Protein AF-A0A7S0JE53-F1 (afdb_monomer_lite)

Foldseek 3Di:
DDDDDDDDDDDPPPPPVVVVVVVVVVLVVPPDPPVPPDPPDPPDPPLPPFDKDAPPDDFADFDFPDDDWDKDKPDDPVRLVVVLSPDPLFFKKKWAWDDPDPPDTIIMIITDSGDGPHGDDDPRMGMIGGVVSVVVVPPPPPPPPPDDPDDPDDDDDDDDDDDDDDDDDDDDDDDDDDPPDDDPDDDPDPDPDDPDDDDDDDDDPDDDDDDDDDDDDDDDDDDPDDPDDDDPDDDDDDDDDDDDDDDD

Organism: NCBI:txid127549

Secondary structure (DSSP, 8-state):
------------TTSSHHHHHHHHTTGGGS---GGGTT-----PPP-----EEPPSS-SEEEE-SS--EEEEES--HHHHHHHHHH-TT--EEEEEEEESSSS-EEEEEEEE-S---EEEE-TTEEEEEEHHHHHHHHSPPP-PPPPPPPPPPPPPPPPPPPPPPPPPPPPPPPPPPPPPPPPPPPPPPPPPPPPPPPPPPPPPPPPPPPP-PPPPPPPPPPPPPPPPPPPPPPPPPPPPPPPPPPP-

Radius of gyration: 34.22 Å; chains: 1; bounding box: 106×73×84 Å

Sequence (248 aa):
GGGRKIQKCAPRALALTSFCDLWTSRAERSHMPVGRLFEPARLAPPVRDVVWTVPPGKAGVCRTSVSHGGELWGLSSAECRALCARWTECTAYEHRVIKLSRQLELLRCVLHTEIILRTNPVPDAICQVKSTAHLRLRSPLPSPPPSSPSPPSPLPLPPAPLPPPPSPPPPPPPPSPPPPSSPPPDPPPGSPNPPSPPPPPSPPPSAPSPHPESPASPSPPPPPWSPPHPPPPLSPPSPPPPSPPPPS

pLDDT: mean 76.27, std 19.52, range [27.31, 98.0]

Structure (mmCIF, N/CA/C/O backbone):
data_AF-A0A7S0JE53-F1
#
_entry.id   AF-A0A7S0JE53-F1
#
loop_
_atom_site.group_PDB
_atom_site.id
_atom_site.type_symbol
_atom_site.label_atom_id
_atom_site.label_alt_id
_atom_site.label_comp_id
_atom_site.label_asym_id
_atom_site.label_entity_id
_atom_site.label_seq_id
_atom_site.pdbx_PDB_ins_code
_atom_site.Cartn_x
_atom_site.Cartn_y
_atom_site.Cartn_z
_atom_site.occupancy
_atom_site.B_iso_or_equiv
_atom_site.auth_seq_id
_atom_site.auth_comp_id
_atom_site.auth_asym_id
_atom_site.auth_atom_id
_atom_site.pdbx_PDB_model_num
ATOM 1 N N . GLY A 1 1 ? 0.927 0.028 45.683 1.00 35.28 1 GLY A N 1
ATOM 2 C CA . GLY A 1 1 ? -0.263 0.003 44.812 1.00 35.28 1 GLY A CA 1
ATOM 3 C C . GLY A 1 1 ? -0.767 1.416 44.634 1.00 35.28 1 GLY A C 1
ATOM 4 O O . GLY A 1 1 ? -1.128 2.030 45.622 1.00 35.28 1 GLY A O 1
ATOM 5 N N . GLY A 1 2 ? -0.724 1.953 43.415 1.00 28.86 2 GLY A N 1
ATOM 6 C CA . GLY A 1 2 ? -1.159 3.319 43.110 1.00 28.86 2 GLY A CA 1
ATOM 7 C C . GLY A 1 2 ? -1.909 3.332 41.784 1.00 28.86 2 GLY A C 1
ATOM 8 O O . GLY A 1 2 ? -1.296 3.381 40.721 1.00 28.86 2 GLY A O 1
ATOM 9 N N . GLY A 1 3 ? -3.235 3.207 41.854 1.00 28.94 3 GLY A N 1
ATOM 10 C CA . GLY A 1 3 ? -4.121 3.204 40.694 1.00 28.94 3 GLY A CA 1
ATOM 11 C C . GLY A 1 3 ? -4.315 4.615 40.148 1.00 28.94 3 GLY A C 1
ATOM 12 O O . GLY A 1 3 ? -4.986 5.438 40.767 1.00 28.94 3 GLY A O 1
ATOM 13 N N . ARG A 1 4 ? -3.750 4.893 38.969 1.00 29.55 4 ARG A N 1
ATOM 14 C CA . ARG A 1 4 ? -4.059 6.103 38.199 1.00 29.55 4 ARG A CA 1
ATOM 15 C C . ARG A 1 4 ? -5.407 5.918 37.501 1.00 29.55 4 ARG A C 1
ATOM 17 O O . ARG A 1 4 ? -5.555 5.053 36.643 1.00 29.55 4 ARG A O 1
ATOM 24 N N . LYS A 1 5 ? -6.391 6.732 37.891 1.00 29.28 5 LYS A N 1
ATOM 25 C CA . LYS A 1 5 ? -7.684 6.860 37.209 1.00 29.28 5 LYS A CA 1
ATOM 26 C C . LYS A 1 5 ? -7.445 7.491 35.835 1.00 29.28 5 LYS A C 1
ATOM 28 O O . LYS A 1 5 ? -7.040 8.644 35.750 1.00 29.28 5 LYS A O 1
ATOM 33 N N . ILE A 1 6 ? -7.682 6.723 34.775 1.00 30.92 6 ILE A N 1
ATOM 34 C CA . ILE A 1 6 ? -7.669 7.218 33.397 1.00 30.92 6 ILE A CA 1
ATOM 35 C C . ILE A 1 6 ? -9.026 7.878 33.151 1.00 30.92 6 ILE A C 1
ATOM 37 O O . ILE A 1 6 ? -10.074 7.238 33.256 1.00 30.92 6 ILE A O 1
ATOM 41 N N . GLN A 1 7 ? -8.996 9.179 32.886 1.00 27.31 7 GLN A N 1
ATOM 42 C CA . GLN A 1 7 ? -10.161 9.993 32.573 1.00 27.31 7 GLN A CA 1
ATOM 43 C C . GLN A 1 7 ? -10.722 9.535 31.217 1.00 27.31 7 GLN A C 1
ATOM 45 O O . GLN A 1 7 ? -10.041 9.596 30.196 1.00 27.31 7 GLN A O 1
ATOM 50 N N . LYS A 1 8 ? -11.948 8.998 31.220 1.00 27.86 8 LYS A N 1
ATOM 51 C CA . LYS A 1 8 ? -12.685 8.605 30.012 1.00 27.86 8 LYS A CA 1
ATOM 52 C C . LYS A 1 8 ? -12.988 9.853 29.180 1.00 27.86 8 LYS A C 1
ATOM 54 O O . LYS A 1 8 ? -13.831 10.654 29.577 1.00 27.86 8 LYS A O 1
ATOM 59 N N . CYS A 1 9 ? -12.363 9.983 28.014 1.00 28.88 9 CYS A N 1
ATOM 60 C CA . CYS A 1 9 ? -12.856 10.876 26.971 1.00 28.88 9 CYS A CA 1
ATOM 61 C C . CYS A 1 9 ? -14.062 10.207 26.301 1.00 28.88 9 CYS A C 1
ATOM 63 O O . CYS A 1 9 ? -13.920 9.199 25.613 1.00 28.88 9 CYS A O 1
ATOM 65 N N . ALA A 1 10 ? -15.258 10.742 26.548 1.00 28.56 10 ALA A N 1
ATOM 66 C CA . ALA A 1 10 ? -16.448 10.408 25.775 1.00 28.56 10 ALA A CA 1
ATOM 67 C C . ALA A 1 10 ? -16.281 10.892 24.319 1.00 28.56 10 ALA A C 1
ATOM 69 O O . ALA A 1 10 ? -15.649 11.932 24.099 1.00 28.56 10 ALA A O 1
ATOM 70 N N . PRO A 1 11 ? -16.852 10.191 23.323 1.00 38.84 11 PRO A N 1
ATOM 71 C CA . PRO A 1 11 ? -16.774 10.607 21.933 1.00 38.84 11 PRO A CA 1
ATOM 72 C C . PRO A 1 11 ? -17.702 11.807 21.724 1.00 38.84 11 PRO A C 1
ATOM 74 O O . PRO A 1 11 ? -18.898 11.668 21.480 1.00 38.84 11 PRO A O 1
ATOM 77 N N . ARG A 1 12 ? -17.157 13.019 21.846 1.00 35.19 12 ARG A N 1
ATOM 78 C CA . ARG A 1 12 ? -17.802 14.222 21.315 1.00 35.19 12 ARG A CA 1
ATOM 79 C C . ARG A 1 12 ? -17.502 14.284 19.821 1.00 35.19 12 ARG A C 1
ATOM 81 O O . ARG A 1 12 ? -16.380 14.568 19.414 1.00 35.19 12 ARG A O 1
ATOM 88 N N . ALA A 1 13 ? -18.531 14.015 19.028 1.00 46.00 13 ALA A N 1
ATOM 89 C CA . ALA A 1 13 ? -18.547 13.957 17.569 1.00 46.00 13 ALA A CA 1
ATOM 90 C C . ALA A 1 13 ? -18.269 15.297 16.844 1.00 46.00 13 ALA A C 1
ATOM 92 O O . ALA A 1 13 ? -18.774 15.504 15.750 1.00 46.00 13 ALA A O 1
ATOM 93 N N . LEU A 1 14 ? -17.491 16.224 17.414 1.00 44.16 14 LEU A N 1
ATOM 94 C CA . LEU A 1 14 ? -17.267 17.556 16.824 1.00 44.16 14 LEU A CA 1
ATOM 95 C C . LEU A 1 14 ? -15.819 18.073 16.928 1.00 44.16 14 LEU A C 1
ATOM 97 O O . LEU A 1 14 ? -15.589 19.268 16.796 1.00 44.16 14 LEU A O 1
ATOM 101 N N . ALA A 1 15 ? -14.825 17.202 17.140 1.00 43.12 15 ALA A N 1
ATOM 102 C CA . ALA A 1 15 ? -13.418 17.625 17.244 1.00 43.12 15 ALA A CA 1
ATOM 103 C C . ALA A 1 15 ? -12.413 16.718 16.503 1.00 43.12 15 ALA A C 1
ATOM 105 O O . ALA A 1 15 ? -11.244 16.664 16.872 1.00 43.12 15 ALA A O 1
ATOM 106 N N . LEU A 1 16 ? -12.847 15.999 15.460 1.00 49.22 16 LEU A N 1
ATOM 107 C CA . LEU A 1 16 ? -11.951 15.214 14.588 1.00 49.22 16 LEU A CA 1
ATOM 108 C C . LEU A 1 16 ? -11.578 15.924 13.275 1.00 49.22 16 LEU A C 1
ATOM 110 O O . LEU A 1 16 ? -10.743 15.414 12.533 1.00 49.22 16 LEU A O 1
ATOM 114 N N . THR A 1 17 ? -12.118 17.114 13.005 1.00 45.38 17 THR A N 1
ATOM 115 C CA . THR A 1 17 ? -11.700 17.933 11.853 1.00 45.38 17 THR A CA 1
ATOM 116 C C . THR A 1 17 ? -10.265 18.441 12.022 1.00 45.38 17 THR A C 1
ATOM 118 O O . THR A 1 17 ? -9.447 18.280 11.125 1.00 45.38 17 THR A O 1
ATOM 121 N N . SER A 1 18 ? -9.888 18.891 13.223 1.00 45.22 18 SER A N 1
ATOM 122 C CA . SER A 1 18 ? -8.569 19.499 13.459 1.00 45.22 18 SER A CA 1
ATOM 123 C C . SER A 1 18 ? -7.380 18.522 13.367 1.00 45.22 18 SER A C 1
ATOM 125 O O . SER A 1 18 ? -6.275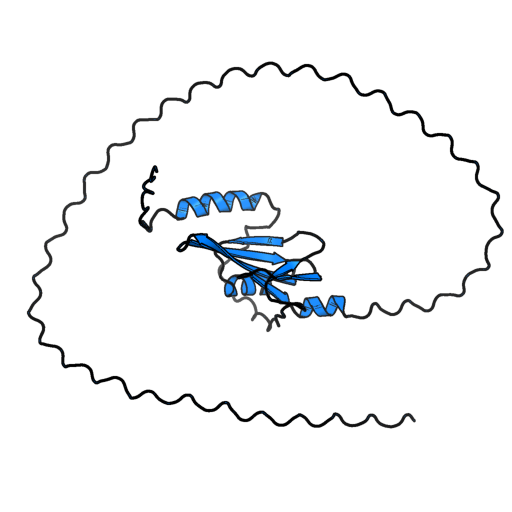 18.939 13.026 1.00 45.22 18 SER A O 1
ATOM 127 N N . PHE A 1 19 ? -7.581 17.218 13.607 1.00 43.41 19 PHE A N 1
ATOM 128 C CA . PHE A 1 19 ? -6.518 16.217 13.415 1.00 43.41 19 PHE A CA 1
ATOM 129 C C . PHE A 1 19 ? -6.387 15.769 11.949 1.00 43.41 19 PHE A C 1
ATOM 131 O O . PHE A 1 19 ? -5.312 15.333 11.543 1.00 43.41 19 PHE A O 1
ATOM 138 N N . CYS A 1 20 ? -7.448 15.918 11.145 1.00 43.12 20 CYS A N 1
ATOM 139 C CA . CYS A 1 20 ? -7.367 15.738 9.694 1.00 43.12 20 CYS A CA 1
ATOM 140 C C . CYS A 1 20 ? -6.593 16.894 9.042 1.00 43.12 20 CYS A C 1
ATOM 142 O O . CYS A 1 20 ? -5.733 16.639 8.201 1.00 43.12 20 CYS A O 1
ATOM 144 N N . ASP A 1 21 ? -6.823 18.132 9.495 1.00 38.56 21 ASP A N 1
ATOM 145 C CA . ASP A 1 21 ? -6.181 19.335 8.942 1.00 38.56 21 ASP A CA 1
ATOM 146 C C . ASP A 1 21 ? -4.669 19.409 9.216 1.00 38.56 21 ASP A C 1
ATOM 148 O O . ASP A 1 21 ? -3.910 19.914 8.393 1.00 38.56 21 ASP A O 1
ATOM 152 N N . LEU A 1 22 ? -4.190 18.868 10.343 1.00 43.56 22 LEU A N 1
ATOM 153 C CA . LEU A 1 22 ? -2.746 18.826 10.620 1.00 43.56 22 LEU A CA 1
ATOM 154 C C . LEU A 1 22 ? -2.012 17.728 9.829 1.00 43.56 22 LEU A C 1
ATOM 156 O O . LEU A 1 22 ? -0.787 17.778 9.687 1.00 43.56 22 LEU A O 1
ATOM 160 N N . TRP A 1 23 ? -2.733 16.714 9.339 1.00 45.50 23 TRP A N 1
ATOM 161 C CA . TRP A 1 23 ? -2.141 15.582 8.625 1.00 45.50 23 TRP A CA 1
ATOM 162 C C . TRP A 1 23 ? -2.014 15.854 7.120 1.00 45.50 23 TRP A C 1
ATOM 164 O O . TRP A 1 23 ? -0.993 15.505 6.519 1.00 45.50 23 TRP A O 1
ATOM 174 N N . THR A 1 24 ? -2.968 16.581 6.529 1.00 43.50 24 THR A N 1
ATOM 175 C CA . THR A 1 24 ? -2.878 17.096 5.150 1.00 43.50 24 THR A CA 1
ATOM 176 C C . THR A 1 24 ? -1.634 17.960 4.929 1.00 43.50 24 THR A C 1
ATOM 178 O O . THR A 1 24 ? -0.982 17.816 3.896 1.00 43.50 24 THR A O 1
ATOM 181 N N . SER A 1 25 ? -1.202 18.754 5.917 1.00 40.97 25 SER A N 1
ATOM 182 C CA . SER A 1 25 ? 0.002 19.597 5.794 1.00 40.97 25 SER A CA 1
ATOM 183 C C . SER A 1 25 ? 1.330 18.828 5.721 1.00 40.97 25 SER A C 1
ATOM 185 O O . SER A 1 25 ? 2.343 19.388 5.303 1.00 40.97 25 SER A O 1
ATOM 187 N N . ARG A 1 26 ? 1.382 17.542 6.109 1.00 42.56 26 ARG A N 1
ATOM 188 C CA . ARG A 1 26 ? 2.620 16.738 6.007 1.00 42.56 26 ARG A CA 1
ATOM 189 C C . ARG A 1 26 ? 2.740 15.990 4.675 1.00 42.56 26 ARG A C 1
ATOM 191 O O . ARG A 1 26 ? 3.850 15.605 4.308 1.00 42.56 26 ARG A O 1
ATOM 198 N N . ALA A 1 27 ? 1.638 15.837 3.938 1.00 42.22 27 ALA A N 1
ATOM 199 C CA . ALA A 1 27 ? 1.614 15.210 2.616 1.00 42.22 27 ALA A CA 1
ATOM 200 C C . ALA A 1 27 ? 2.196 16.103 1.499 1.00 42.22 27 ALA A C 1
ATOM 202 O O . ALA A 1 27 ? 2.548 15.588 0.443 1.00 42.22 27 ALA A O 1
ATOM 203 N N . GLU A 1 28 ? 2.375 17.410 1.728 1.00 42.28 28 GLU A N 1
ATOM 204 C CA . GLU A 1 28 ? 2.939 18.340 0.730 1.00 42.28 28 GLU A CA 1
ATOM 205 C C . GLU A 1 28 ? 4.454 18.201 0.512 1.00 42.28 28 GLU A C 1
ATOM 207 O O . GLU A 1 28 ? 4.983 18.701 -0.478 1.00 42.28 28 GLU A O 1
ATOM 212 N N . ARG A 1 29 ? 5.185 17.524 1.410 1.00 46.34 29 ARG A N 1
ATOM 213 C CA . ARG A 1 29 ? 6.655 17.422 1.304 1.00 46.34 29 ARG A CA 1
ATOM 214 C C . ARG A 1 29 ? 7.146 16.177 0.562 1.00 46.34 29 ARG A C 1
ATOM 216 O O . ARG A 1 29 ? 8.345 16.014 0.352 1.00 46.34 29 ARG A O 1
ATOM 223 N N . SER A 1 30 ? 6.231 15.313 0.140 1.00 42.47 30 SER A N 1
ATOM 224 C CA . SER A 1 30 ? 6.492 14.286 -0.864 1.00 42.47 30 SER A CA 1
ATOM 225 C C . SER A 1 30 ? 5.915 14.805 -2.174 1.00 42.47 30 SER A C 1
ATOM 227 O O . SER A 1 30 ? 4.754 15.185 -2.197 1.00 42.47 30 SER A O 1
ATOM 229 N N . HIS A 1 31 ? 6.714 14.847 -3.242 1.00 47.31 31 HIS A N 1
ATOM 230 C CA . HIS A 1 31 ? 6.340 15.258 -4.606 1.00 47.31 31 HIS A CA 1
ATOM 231 C C . HIS A 1 31 ? 5.268 14.333 -5.239 1.00 47.31 31 HIS A C 1
ATOM 233 O O . HIS A 1 31 ? 5.444 13.781 -6.320 1.00 47.31 31 HIS A O 1
ATOM 239 N N . MET A 1 32 ? 4.144 14.129 -4.563 1.00 45.28 32 MET A N 1
ATOM 240 C CA . MET A 1 32 ? 2.920 13.614 -5.148 1.00 45.28 32 MET A CA 1
ATOM 241 C C . MET A 1 32 ? 2.048 14.832 -5.466 1.00 45.28 32 MET A C 1
ATOM 243 O O . MET A 1 32 ? 1.852 15.675 -4.591 1.00 45.28 32 MET A O 1
ATOM 247 N N . PRO A 1 33 ? 1.512 14.971 -6.686 1.00 46.25 33 PRO A N 1
ATOM 248 C CA . PRO A 1 33 ? 0.561 16.028 -7.002 1.00 46.25 33 PRO A CA 1
ATOM 249 C C . PRO A 1 33 ? -0.763 15.766 -6.263 1.00 46.25 33 PRO A C 1
ATOM 251 O O . PRO A 1 33 ? -1.709 15.211 -6.818 1.00 46.25 33 PRO A O 1
ATOM 254 N N . VAL A 1 34 ? -0.842 16.173 -4.992 1.00 50.94 34 VAL A N 1
ATOM 255 C CA . VAL A 1 34 ? -2.057 16.082 -4.159 1.00 50.94 34 VAL A CA 1
ATOM 256 C C . VAL A 1 34 ? -3.194 16.941 -4.746 1.00 50.94 34 VAL A C 1
ATOM 258 O O . VAL A 1 34 ? -4.369 16.646 -4.550 1.00 50.94 34 VAL A O 1
ATOM 261 N N . GLY A 1 35 ? -2.869 17.936 -5.581 1.00 42.81 35 GLY A N 1
ATOM 262 C CA . GLY A 1 35 ? -3.825 18.863 -6.199 1.00 42.81 35 GLY A CA 1
ATOM 263 C C . GLY A 1 35 ? -4.717 18.316 -7.326 1.00 42.81 35 GLY A C 1
ATOM 264 O O . GLY A 1 35 ? -5.463 19.095 -7.911 1.00 42.81 35 GLY A O 1
ATOM 265 N N . ARG A 1 36 ? -4.672 17.017 -7.667 1.00 49.16 36 ARG A N 1
ATOM 266 C CA . ARG A 1 36 ? -5.548 16.420 -8.708 1.00 49.16 36 ARG A CA 1
ATOM 267 C C . ARG A 1 36 ? -6.414 15.242 -8.248 1.00 49.16 36 ARG A C 1
ATOM 269 O O . ARG A 1 36 ? -7.046 14.596 -9.080 1.00 49.16 36 ARG A O 1
ATOM 276 N N . LEU A 1 37 ? -6.472 14.946 -6.949 1.00 52.03 37 LEU A N 1
ATOM 277 C CA . LEU A 1 37 ? -7.146 13.736 -6.452 1.00 52.03 37 LEU A CA 1
ATOM 278 C C . LEU A 1 37 ? -8.649 13.874 -6.157 1.00 52.03 37 LEU A C 1
ATOM 280 O O . LEU A 1 37 ? -9.290 12.864 -5.883 1.00 52.03 37 LEU A O 1
ATOM 284 N N . PHE A 1 38 ? -9.234 15.067 -6.273 1.00 51.22 38 PHE A N 1
ATOM 285 C CA . PHE A 1 38 ? -10.657 15.289 -5.984 1.00 51.22 38 PHE A CA 1
ATOM 286 C C . PHE A 1 38 ? -11.376 16.104 -7.070 1.00 51.22 38 PHE A C 1
ATOM 288 O O . PHE A 1 38 ? -12.180 16.982 -6.775 1.00 51.22 38 PHE A O 1
ATOM 295 N N . GLU A 1 39 ? -11.131 15.806 -8.350 1.00 47.69 39 GLU A N 1
ATOM 296 C CA . GLU A 1 39 ? -12.124 16.167 -9.368 1.00 47.69 39 GLU A CA 1
ATOM 297 C C . GLU A 1 39 ? -13.298 15.170 -9.248 1.00 47.69 39 GLU A C 1
ATOM 299 O O . GLU A 1 39 ? -13.071 13.956 -9.348 1.00 47.69 39 GLU A O 1
ATOM 304 N N . PRO A 1 40 ? -14.536 15.623 -8.972 1.00 47.06 40 PRO A N 1
ATOM 305 C CA . PRO A 1 40 ? -15.687 14.740 -8.843 1.00 47.06 40 PRO A CA 1
ATOM 306 C C . PRO A 1 40 ? -15.940 14.038 -10.178 1.00 47.06 40 PRO A C 1
ATOM 308 O O . PRO A 1 40 ? -16.414 14.646 -11.130 1.00 47.06 40 PRO A O 1
ATOM 311 N N . ALA A 1 41 ? -15.560 12.759 -10.221 1.00 46.31 41 ALA A N 1
ATOM 312 C CA . ALA A 1 41 ? -15.975 11.704 -11.142 1.00 46.31 41 ALA A CA 1
ATOM 313 C C . ALA A 1 41 ? -16.671 12.174 -12.436 1.00 46.31 41 ALA A C 1
ATOM 315 O O . ALA A 1 41 ? -17.829 11.842 -12.691 1.00 46.31 41 ALA A O 1
ATOM 316 N N . ARG A 1 42 ? -15.949 12.878 -13.315 1.00 47.53 42 ARG A N 1
ATOM 317 C CA . ARG A 1 42 ? -16.303 12.892 -14.735 1.00 47.53 42 ARG A CA 1
ATOM 318 C C . ARG A 1 42 ? -16.085 11.480 -15.248 1.00 47.53 42 ARG A C 1
ATOM 320 O O . ARG A 1 42 ? -14.936 11.112 -15.456 1.00 47.53 42 ARG A O 1
ATOM 327 N N . LEU A 1 43 ? -17.173 10.705 -15.333 1.00 51.78 43 LEU A N 1
ATOM 328 C CA . LEU A 1 43 ? -17.331 9.417 -16.028 1.00 51.78 43 LEU A CA 1
ATOM 329 C C . LEU A 1 43 ? -15.993 8.798 -16.454 1.00 51.78 43 LEU A C 1
ATOM 331 O O . LEU A 1 43 ? -15.650 8.769 -17.636 1.00 51.78 43 LEU A O 1
ATOM 335 N N . ALA A 1 44 ? -15.202 8.359 -15.471 1.00 55.97 44 ALA A N 1
ATOM 336 C CA . ALA A 1 44 ? -13.980 7.642 -15.774 1.00 55.97 44 ALA A CA 1
ATOM 337 C C . ALA A 1 44 ? -14.403 6.381 -16.540 1.00 55.97 44 ALA A C 1
ATOM 339 O O . ALA A 1 44 ? -15.405 5.764 -16.157 1.00 55.97 44 ALA A O 1
ATOM 340 N N . PRO A 1 45 ? -13.696 6.009 -17.622 1.00 58.34 45 PRO A N 1
ATOM 341 C CA . PRO A 1 45 ? -14.013 4.795 -18.356 1.00 58.34 45 PRO A CA 1
ATOM 342 C C . PRO A 1 45 ? -14.117 3.627 -17.367 1.00 58.34 45 PRO A C 1
ATOM 344 O O . PRO A 1 45 ? -13.366 3.616 -16.382 1.00 58.34 45 PRO A O 1
ATOM 347 N N . PRO A 1 46 ? -15.044 2.675 -17.592 1.00 62.94 46 PRO A N 1
ATOM 348 C CA . PRO A 1 46 ? -15.242 1.551 -16.689 1.00 62.94 46 PRO A CA 1
ATOM 349 C C . PRO A 1 46 ? -13.880 0.932 -16.401 1.00 62.94 46 PRO A C 1
ATOM 351 O O . PRO A 1 46 ? -13.135 0.584 -17.323 1.00 62.94 46 PRO A O 1
ATOM 354 N N . VAL A 1 47 ? -13.518 0.910 -15.116 1.00 64.38 47 VAL A N 1
ATOM 355 C CA . VAL A 1 47 ? -12.260 0.338 -14.650 1.00 64.38 47 VAL A CA 1
ATOM 356 C C . VAL A 1 47 ? -12.264 -1.096 -15.155 1.00 64.38 47 VAL A C 1
ATOM 358 O O . VAL A 1 47 ? -13.060 -1.899 -14.680 1.00 64.38 47 VAL A O 1
ATOM 361 N N . ARG A 1 48 ? -11.443 -1.383 -16.175 1.00 71.00 48 ARG A N 1
ATOM 362 C CA . ARG A 1 48 ? -11.279 -2.738 -16.718 1.00 71.00 48 ARG A CA 1
ATOM 363 C C . ARG A 1 48 ? -11.113 -3.692 -15.547 1.00 71.00 48 ARG A C 1
ATOM 365 O O . ARG A 1 48 ? -10.383 -3.329 -14.627 1.00 71.00 48 ARG A O 1
ATOM 372 N N . ASP A 1 49 ? -11.748 -4.861 -15.593 1.00 84.94 49 ASP A N 1
ATOM 373 C CA . ASP A 1 49 ? -11.685 -5.853 -14.519 1.00 84.94 49 ASP A CA 1
ATOM 374 C C . ASP A 1 49 ? -10.230 -6.148 -14.146 1.00 84.94 49 ASP A C 1
ATOM 376 O O . ASP A 1 49 ? -9.507 -6.898 -14.807 1.00 84.94 49 ASP A O 1
ATOM 380 N N . VAL A 1 50 ? -9.761 -5.469 -13.099 1.00 90.56 50 VAL A N 1
ATOM 381 C CA . VAL A 1 50 ? -8.406 -5.628 -12.607 1.00 90.56 50 VAL A CA 1
ATOM 382 C C . VAL A 1 50 ? -8.411 -6.899 -11.786 1.00 90.56 50 VAL A C 1
ATOM 384 O O . VAL A 1 50 ? -8.981 -6.942 -10.697 1.00 90.56 50 VAL A O 1
ATOM 387 N N . VAL A 1 51 ? -7.759 -7.934 -12.305 1.00 94.19 51 VAL A N 1
ATOM 388 C CA . VAL A 1 51 ? -7.532 -9.154 -11.538 1.00 94.19 51 VAL A CA 1
ATOM 389 C C . VAL A 1 51 ? -6.496 -8.849 -10.458 1.00 94.19 51 VAL A C 1
ATOM 391 O O . VAL A 1 51 ? -5.407 -8.335 -10.737 1.00 94.19 51 VAL A O 1
ATOM 394 N N . TRP A 1 52 ? -6.869 -9.133 -9.214 1.00 94.19 52 TRP A N 1
ATOM 395 C CA . TRP A 1 52 ? -6.021 -8.971 -8.042 1.00 94.19 52 TRP A CA 1
ATOM 396 C C . TRP A 1 52 ? -5.600 -10.339 -7.538 1.00 94.19 52 TRP A C 1
ATOM 398 O O . TRP A 1 52 ? -6.431 -11.221 -7.326 1.00 94.19 52 TRP A O 1
ATOM 408 N N . THR A 1 53 ? -4.306 -10.504 -7.312 1.00 94.06 53 THR A N 1
ATOM 409 C CA . THR A 1 53 ? -3.732 -11.747 -6.801 1.00 94.06 53 THR A CA 1
ATOM 410 C C . THR A 1 53 ? -2.953 -11.472 -5.529 1.00 94.06 53 THR A C 1
ATOM 412 O O . THR A 1 53 ? -2.237 -10.474 -5.427 1.00 94.06 53 THR A O 1
ATOM 415 N N . VAL A 1 54 ? -3.070 -12.371 -4.555 1.00 91.94 54 VAL A N 1
ATOM 416 C CA . VAL A 1 54 ? -2.160 -12.392 -3.408 1.00 91.94 54 VAL A CA 1
ATOM 417 C C . VAL A 1 54 ? -0.842 -13.001 -3.898 1.00 91.94 54 VAL A C 1
ATOM 419 O O . VAL A 1 54 ? -0.886 -14.055 -4.540 1.00 91.94 54 VAL A O 1
ATOM 422 N N . PRO A 1 55 ? 0.320 -12.368 -3.652 1.00 87.38 55 PRO A N 1
ATOM 423 C CA . PRO A 1 55 ? 1.608 -12.971 -3.981 1.00 87.38 55 PRO A CA 1
ATOM 424 C C . PRO A 1 55 ? 1.740 -14.360 -3.349 1.00 87.38 55 PRO A C 1
ATOM 426 O O . PRO A 1 55 ? 1.117 -14.613 -2.315 1.00 87.38 55 PRO A O 1
ATOM 429 N N . PRO A 1 56 ? 2.568 -15.253 -3.916 1.00 82.94 56 PRO A N 1
ATOM 430 C CA . PRO A 1 56 ? 2.816 -16.556 -3.310 1.00 82.94 56 PRO A CA 1
ATOM 431 C C . PRO A 1 56 ? 3.254 -16.384 -1.847 1.00 82.94 56 PRO A C 1
ATOM 433 O O . PRO A 1 56 ? 4.276 -15.758 -1.566 1.00 82.94 56 PRO A O 1
ATOM 436 N N . GLY A 1 57 ? 2.449 -16.907 -0.916 1.00 80.44 57 GLY A N 1
ATOM 437 C CA . GLY A 1 57 ? 2.644 -16.722 0.520 1.00 80.44 57 GLY A CA 1
ATOM 438 C C . GLY A 1 57 ? 1.335 -16.569 1.298 1.00 80.44 57 GLY A C 1
ATOM 439 O O . GLY A 1 57 ? 0.248 -16.872 0.809 1.00 80.44 57 GLY A O 1
ATOM 440 N N . LYS A 1 58 ? 1.455 -16.116 2.550 1.00 85.75 58 LYS A N 1
ATOM 441 C CA . LYS A 1 58 ? 0.316 -15.777 3.415 1.00 85.75 58 LYS A CA 1
ATOM 442 C C . LYS A 1 58 ? -0.081 -14.311 3.222 1.00 85.75 58 LYS A C 1
ATOM 444 O O . LYS A 1 58 ? 0.733 -13.492 2.785 1.00 85.75 58 LYS A O 1
ATOM 449 N N . ALA A 1 59 ? -1.317 -13.984 3.605 1.00 89.69 59 ALA A N 1
ATOM 450 C CA . ALA A 1 59 ? -1.746 -12.600 3.777 1.00 89.69 59 ALA A CA 1
ATOM 451 C C . ALA A 1 59 ? -0.772 -11.852 4.702 1.00 89.69 59 ALA A C 1
ATOM 453 O O . ALA A 1 59 ? -0.224 -12.424 5.651 1.00 89.69 59 ALA A O 1
ATOM 454 N N . GLY A 1 60 ? -0.516 -10.589 4.385 1.00 95.44 60 GLY A N 1
ATOM 455 C CA . GLY A 1 60 ? 0.458 -9.793 5.100 1.00 95.44 60 GLY A CA 1
ATOM 456 C C . GLY A 1 60 ? 0.838 -8.534 4.344 1.00 95.44 60 GLY A C 1
ATOM 457 O O . GLY A 1 60 ? 0.030 -7.961 3.622 1.00 95.44 60 GLY A O 1
ATOM 458 N N . VAL A 1 61 ? 2.078 -8.108 4.532 1.00 95.81 61 VAL A N 1
ATOM 459 C CA . VAL A 1 61 ? 2.581 -6.802 4.098 1.00 95.81 61 VAL A CA 1
ATOM 460 C C . VAL A 1 61 ? 3.424 -6.953 2.853 1.00 95.81 61 VAL A C 1
ATOM 462 O O . VAL A 1 61 ? 4.182 -7.921 2.735 1.00 95.81 61 VAL A O 1
ATOM 465 N N . CYS A 1 62 ? 3.298 -6.011 1.930 1.00 95.31 62 CYS A N 1
ATOM 466 C CA . CYS A 1 62 ? 4.048 -6.029 0.690 1.00 95.31 62 CYS A CA 1
ATOM 467 C C . CYS A 1 62 ? 5.533 -5.762 0.977 1.00 95.31 62 CYS A C 1
ATOM 469 O O . CYS A 1 62 ? 5.897 -4.907 1.788 1.00 95.31 62 CYS A O 1
ATOM 471 N N . ARG A 1 63 ? 6.420 -6.514 0.316 1.00 94.38 63 ARG A N 1
ATOM 472 C CA . ARG A 1 63 ? 7.865 -6.266 0.343 1.00 94.38 63 ARG A CA 1
ATOM 473 C C . ARG A 1 63 ? 8.381 -5.995 -1.057 1.00 94.38 63 ARG A C 1
ATOM 475 O O . ARG A 1 63 ? 8.275 -6.837 -1.947 1.00 94.38 63 ARG A O 1
ATOM 482 N N . THR A 1 64 ? 8.981 -4.827 -1.194 1.00 92.00 64 THR A N 1
ATOM 483 C CA . THR A 1 64 ? 9.653 -4.322 -2.388 1.00 92.00 64 THR A CA 1
ATOM 484 C C . THR A 1 64 ? 11.153 -4.196 -2.108 1.00 92.00 64 THR A C 1
ATOM 486 O O . THR A 1 64 ? 11.582 -4.252 -0.950 1.00 92.00 64 THR A O 1
ATOM 489 N N . SER A 1 65 ? 11.965 -4.090 -3.159 1.00 86.38 65 SER A N 1
ATOM 490 C CA . SER A 1 65 ? 13.408 -3.834 -3.041 1.00 86.38 65 SER A CA 1
ATOM 491 C C . SER A 1 65 ? 13.709 -2.395 -2.637 1.00 86.38 65 SER A C 1
ATOM 493 O O . SER A 1 65 ? 14.693 -2.152 -1.942 1.00 86.38 65 SER A O 1
ATOM 495 N N . VAL A 1 66 ? 12.863 -1.454 -3.055 1.00 83.38 66 VAL A N 1
ATOM 496 C CA . VAL A 1 66 ? 12.977 -0.038 -2.732 1.00 83.38 66 VAL A CA 1
ATOM 497 C C . VAL A 1 66 ? 11.626 0.459 -2.199 1.00 83.38 66 VAL A C 1
ATOM 499 O O . VAL A 1 66 ? 10.580 -0.159 -2.384 1.00 83.38 66 VAL A O 1
ATOM 502 N N . SER A 1 67 ? 11.639 1.471 -1.336 1.00 66.62 67 SER A N 1
ATOM 503 C CA . SER A 1 67 ? 10.434 1.895 -0.610 1.00 66.62 67 SER A CA 1
ATOM 504 C C . SER A 1 67 ? 9.894 3.182 -1.212 1.00 66.62 67 SER A C 1
ATOM 506 O O . SER A 1 67 ? 10.056 4.250 -0.623 1.00 66.62 67 SER A O 1
ATOM 508 N N . HIS A 1 68 ? 9.233 3.084 -2.363 1.00 65.06 68 HIS A N 1
ATOM 509 C CA . HIS A 1 68 ? 8.571 4.224 -2.991 1.00 65.06 68 HIS A CA 1
ATOM 510 C C . HIS A 1 68 ? 7.089 3.916 -3.218 1.00 65.06 68 HIS A C 1
ATOM 512 O O . HIS A 1 68 ? 6.699 3.170 -4.112 1.00 65.06 68 HIS A O 1
ATOM 518 N N . GLY A 1 69 ? 6.252 4.466 -2.343 1.00 82.81 69 GLY A N 1
ATOM 519 C CA . GLY A 1 69 ? 4.809 4.299 -2.387 1.00 82.81 69 GLY A CA 1
ATOM 520 C C . GLY A 1 69 ? 4.093 5.447 -1.691 1.00 82.81 69 GLY A C 1
ATOM 521 O O . GLY A 1 69 ? 4.659 6.096 -0.811 1.00 82.81 69 GLY A O 1
ATOM 522 N N . GLY A 1 70 ? 2.857 5.712 -2.107 1.00 92.69 70 GLY A N 1
ATOM 523 C CA . GLY A 1 70 ? 1.989 6.674 -1.431 1.00 92.69 70 GLY A CA 1
ATOM 524 C C . GLY A 1 70 ? 1.354 6.035 -0.199 1.00 92.69 70 GLY A C 1
ATOM 525 O O . GLY A 1 70 ? 0.844 4.921 -0.287 1.00 92.69 70 GLY A O 1
ATOM 526 N N . GLU A 1 71 ? 1.365 6.729 0.936 1.00 95.75 71 GLU A N 1
ATOM 527 C CA . GLU A 1 71 ? 0.714 6.279 2.168 1.00 95.75 71 GLU A CA 1
ATOM 528 C C . GLU A 1 71 ? -0.497 7.161 2.485 1.00 95.75 71 GLU A C 1
ATOM 530 O O . GLU A 1 71 ? -0.402 8.386 2.524 1.00 95.75 71 GLU A O 1
ATOM 535 N N . LEU A 1 72 ? -1.641 6.522 2.715 1.00 96.19 72 LEU A N 1
ATOM 536 C CA . LEU A 1 72 ? -2.940 7.145 2.944 1.00 96.19 72 LEU A CA 1
ATOM 537 C C . LEU A 1 72 ? -3.605 6.497 4.158 1.00 96.19 72 LEU A C 1
ATOM 539 O O . LEU A 1 72 ? -3.423 5.310 4.420 1.00 96.19 72 LEU A O 1
ATOM 543 N N . TRP A 1 73 ? -4.390 7.267 4.902 1.00 96.69 73 TRP A N 1
ATOM 544 C CA . TRP A 1 73 ? -5.026 6.809 6.137 1.00 96.69 73 TRP A CA 1
ATOM 545 C C . TRP A 1 73 ? -6.534 7.013 6.076 1.00 96.69 73 TRP A C 1
ATOM 547 O O . TRP A 1 73 ? -7.024 7.865 5.339 1.00 96.69 73 TRP A O 1
ATOM 557 N N . GLY A 1 74 ? -7.267 6.200 6.834 1.00 95.56 74 GLY A N 1
ATOM 558 C CA . GLY A 1 74 ? -8.728 6.256 6.905 1.00 95.56 74 GLY A CA 1
ATOM 559 C C . GLY A 1 74 ? -9.457 5.633 5.710 1.00 95.56 74 GLY A C 1
ATOM 560 O O . GLY A 1 74 ? -10.681 5.643 5.699 1.00 95.56 74 GLY A O 1
ATOM 561 N N . LEU A 1 75 ? -8.739 5.065 4.736 1.00 96.25 75 LEU A N 1
ATOM 562 C CA . LEU A 1 75 ? -9.342 4.371 3.595 1.00 96.25 75 LEU A CA 1
ATOM 563 C C . LEU A 1 75 ? -9.631 2.911 3.928 1.00 96.25 75 LEU A C 1
ATOM 565 O O . LEU A 1 75 ? -8.745 2.192 4.396 1.00 96.25 75 LEU A O 1
ATOM 569 N N . SER A 1 76 ? -10.837 2.451 3.602 1.00 97.25 76 SER A N 1
ATOM 570 C CA . SER A 1 76 ? -11.175 1.029 3.624 1.00 97.25 76 SER A CA 1
ATOM 571 C C . SER A 1 76 ? -10.350 0.242 2.599 1.00 97.25 76 SER A C 1
ATOM 573 O O . SER A 1 76 ? -9.825 0.782 1.620 1.00 97.25 76 SER A O 1
ATOM 575 N N . SER A 1 77 ? -10.283 -1.083 2.760 1.00 96.75 77 SER A N 1
ATOM 576 C CA . SER A 1 77 ? -9.609 -1.939 1.777 1.00 96.75 77 SER A CA 1
ATOM 577 C C . SER A 1 77 ? -10.193 -1.800 0.366 1.00 96.75 77 SER A C 1
ATOM 579 O O . SER A 1 77 ? -9.447 -1.967 -0.600 1.00 96.75 77 SER A O 1
ATOM 581 N N . ALA A 1 78 ? -11.501 -1.564 0.228 1.00 96.12 78 ALA A N 1
ATOM 582 C CA . ALA A 1 78 ? -12.150 -1.435 -1.074 1.00 96.12 78 ALA A CA 1
ATOM 583 C C . ALA A 1 78 ? -11.760 -0.117 -1.760 1.00 96.12 78 ALA A C 1
ATOM 585 O O . ALA A 1 78 ? -11.438 -0.114 -2.948 1.00 96.12 78 ALA A O 1
ATOM 586 N N . GLU A 1 79 ? -11.701 0.978 -1.001 1.00 96.62 79 GLU A N 1
ATOM 587 C CA . GLU A 1 79 ? -11.256 2.284 -1.496 1.00 96.62 79 GLU A CA 1
ATOM 588 C C . GLU A 1 79 ? -9.769 2.270 -1.853 1.00 96.62 79 GLU A C 1
ATOM 590 O O . GLU A 1 79 ? -9.397 2.720 -2.935 1.00 96.62 79 GLU A O 1
ATOM 595 N N . CYS A 1 80 ? -8.926 1.671 -1.004 1.00 97.19 80 CYS A N 1
ATOM 596 C CA . CYS A 1 80 ? -7.497 1.496 -1.270 1.00 97.19 80 CYS A CA 1
ATOM 597 C C . CYS A 1 80 ? -7.259 0.714 -2.578 1.00 97.19 80 CYS A C 1
ATOM 599 O O . CYS A 1 80 ? -6.469 1.127 -3.433 1.00 97.19 80 CYS A O 1
ATOM 601 N N . ARG A 1 81 ? -8.021 -0.372 -2.790 1.00 96.56 81 ARG A N 1
ATOM 602 C CA . ARG A 1 81 ? -8.016 -1.143 -4.042 1.00 96.56 81 ARG A CA 1
ATOM 603 C C . ARG A 1 81 ? -8.447 -0.296 -5.235 1.00 96.56 81 ARG A C 1
ATOM 605 O O . ARG A 1 81 ? -7.774 -0.321 -6.262 1.00 96.56 81 ARG A O 1
ATOM 612 N N . ALA A 1 82 ? -9.563 0.425 -5.128 1.00 94.94 82 ALA A N 1
ATOM 613 C CA . ALA A 1 82 ? -10.099 1.240 -6.218 1.00 94.94 82 ALA A CA 1
ATOM 614 C C . ALA A 1 82 ? -9.135 2.367 -6.621 1.00 94.94 82 ALA A C 1
ATOM 616 O O . ALA A 1 82 ? -8.960 2.646 -7.809 1.00 94.94 82 ALA A O 1
ATOM 617 N N . LEU A 1 83 ? -8.465 2.968 -5.637 1.00 95.38 83 LEU A N 1
ATOM 618 C CA . LEU A 1 83 ? -7.450 3.991 -5.848 1.00 95.38 83 LEU A CA 1
ATOM 619 C C . LEU A 1 83 ? -6.247 3.427 -6.619 1.00 95.38 83 LEU A C 1
ATOM 621 O O . LEU A 1 83 ? -5.855 3.987 -7.643 1.00 95.38 83 LEU A O 1
ATOM 625 N N . CYS A 1 84 ? -5.724 2.272 -6.196 1.00 95.81 84 CYS A N 1
ATOM 626 C CA . CYS A 1 84 ? -4.654 1.584 -6.922 1.00 95.81 84 CYS A CA 1
ATOM 627 C C . CYS A 1 84 ? -5.101 1.125 -8.321 1.00 95.81 84 CYS A C 1
ATOM 629 O O . CYS A 1 84 ? -4.337 1.200 -9.278 1.00 95.81 84 CYS A O 1
ATOM 631 N N . ALA A 1 85 ? -6.352 0.682 -8.483 1.00 94.69 85 ALA A N 1
ATOM 632 C CA . ALA A 1 85 ? -6.885 0.277 -9.785 1.00 94.69 85 ALA A CA 1
ATOM 633 C C . ALA A 1 85 ? -6.856 1.432 -10.799 1.00 94.69 85 ALA A C 1
ATOM 635 O O . ALA A 1 85 ? -6.522 1.212 -11.967 1.00 94.69 85 ALA A O 1
ATOM 636 N N . ARG A 1 86 ? -7.185 2.646 -10.333 1.00 93.12 86 ARG A N 1
ATOM 637 C CA . ARG A 1 86 ? -7.234 3.876 -11.133 1.00 93.12 86 ARG A CA 1
ATOM 638 C C . ARG A 1 86 ? -5.846 4.422 -11.466 1.00 93.12 86 ARG A C 1
ATOM 640 O O . ARG A 1 86 ? -5.668 4.992 -12.539 1.00 93.12 86 ARG A O 1
ATOM 647 N N . TRP A 1 87 ? -4.872 4.256 -10.574 1.00 92.62 87 TRP A N 1
ATOM 648 C CA . TRP A 1 87 ? -3.513 4.733 -10.804 1.00 92.62 87 TRP A CA 1
ATOM 649 C C . TRP A 1 87 ? -2.715 3.731 -11.644 1.00 92.62 87 TRP A C 1
ATOM 651 O O . TRP A 1 87 ? -2.439 2.608 -11.229 1.00 92.62 87 TRP A O 1
ATOM 66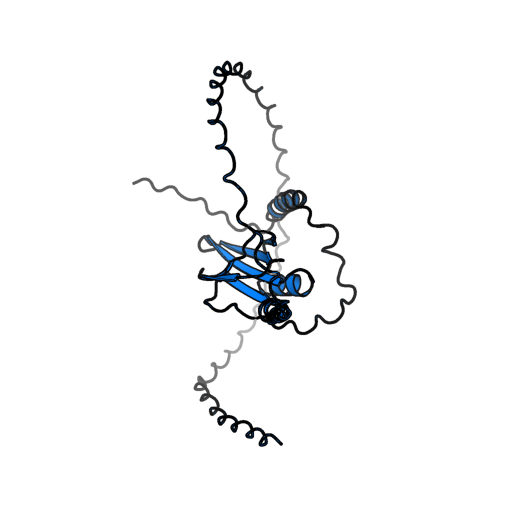1 N N . THR A 1 88 ? -2.339 4.133 -12.856 1.00 90.81 88 THR A N 1
ATOM 662 C CA . THR A 1 88 ? -1.661 3.266 -13.833 1.00 90.81 88 THR A CA 1
ATOM 663 C C . THR A 1 88 ? -0.292 2.774 -13.375 1.00 90.81 88 THR A C 1
ATOM 665 O O . THR A 1 88 ? 0.096 1.669 -13.749 1.00 90.81 88 THR A O 1
ATOM 668 N N . GLU A 1 89 ? 0.412 3.557 -12.558 1.00 91.69 89 GLU A N 1
ATOM 669 C CA . GLU A 1 89 ? 1.715 3.191 -11.992 1.00 91.69 89 GLU A CA 1
ATOM 670 C C . GLU A 1 89 ? 1.589 2.305 -10.752 1.00 91.69 89 GLU A C 1
ATOM 672 O O . GLU A 1 89 ? 2.567 1.683 -10.353 1.00 91.69 89 GLU A O 1
ATOM 677 N N . CYS A 1 90 ? 0.397 2.206 -10.153 1.00 93.94 90 CYS A N 1
ATOM 678 C CA . CYS A 1 90 ? 0.188 1.352 -8.996 1.00 93.94 90 CYS A CA 1
ATOM 679 C C . CYS A 1 90 ? 0.197 -0.124 -9.416 1.00 93.94 90 CYS A C 1
ATOM 681 O O . CYS A 1 90 ? -0.650 -0.602 -10.182 1.00 93.94 90 CYS A O 1
ATOM 683 N N . THR A 1 91 ? 1.178 -0.856 -8.905 1.00 94.88 91 THR A N 1
ATOM 684 C CA . THR A 1 91 ? 1.398 -2.283 -9.159 1.00 94.88 91 THR A CA 1
ATOM 685 C C . THR A 1 91 ? 0.752 -3.148 -8.083 1.00 94.88 91 THR A C 1
ATOM 687 O O . THR A 1 91 ? 0.360 -4.284 -8.361 1.00 94.88 91 THR A O 1
ATOM 690 N N . ALA A 1 92 ? 0.625 -2.628 -6.862 1.00 95.81 92 ALA A N 1
ATOM 691 C CA . ALA A 1 92 ? 0.047 -3.320 -5.722 1.00 95.81 92 ALA A CA 1
ATOM 692 C C . ALA A 1 92 ? -0.461 -2.335 -4.670 1.00 95.81 92 ALA A C 1
ATOM 694 O O . ALA A 1 92 ? -0.008 -1.194 -4.600 1.00 95.81 92 ALA A O 1
ATOM 695 N N . TYR A 1 93 ? -1.355 -2.799 -3.805 1.00 97.12 93 TYR A N 1
ATOM 696 C CA . TYR A 1 93 ? -1.718 -2.070 -2.598 1.00 97.12 93 TYR A CA 1
ATOM 697 C C . TYR A 1 93 ? -1.573 -2.957 -1.366 1.00 97.12 93 TYR A C 1
ATOM 699 O O . TYR A 1 93 ? -1.772 -4.176 -1.406 1.00 97.12 93 TYR A O 1
ATOM 707 N N . GLU A 1 94 ? -1.252 -2.311 -0.258 1.00 96.88 94 GLU A N 1
ATOM 708 C CA . GLU A 1 94 ? -1.250 -2.877 1.075 1.00 96.88 94 GLU A CA 1
ATOM 709 C C . GLU A 1 94 ? -2.298 -2.148 1.915 1.00 96.88 94 GLU A C 1
ATOM 711 O O . GLU A 1 94 ? -2.339 -0.921 1.946 1.00 96.88 94 GLU A O 1
ATOM 716 N N . HIS A 1 95 ? -3.144 -2.894 2.617 1.00 98.00 95 HIS A N 1
ATOM 717 C CA . HIS A 1 95 ? -4.093 -2.333 3.573 1.00 98.00 95 HIS A CA 1
ATOM 718 C C . HIS A 1 95 ? -3.901 -2.995 4.935 1.00 98.00 95 HIS A C 1
ATOM 720 O O . HIS A 1 95 ? -3.800 -4.222 5.018 1.00 98.00 95 HIS A O 1
ATOM 726 N N . ARG A 1 96 ? -3.867 -2.192 6.001 1.00 97.62 96 ARG A N 1
ATOM 727 C CA . ARG A 1 96 ? -3.732 -2.663 7.383 1.00 97.62 96 ARG A CA 1
ATOM 728 C C . ARG A 1 96 ? -4.755 -2.029 8.306 1.00 97.62 96 ARG A C 1
ATOM 730 O O . ARG A 1 96 ? -5.037 -0.837 8.193 1.00 97.62 96 ARG A O 1
ATOM 737 N N . VAL A 1 97 ? -5.198 -2.814 9.282 1.00 97.12 97 VAL A N 1
ATOM 738 C CA . VAL A 1 97 ? -5.932 -2.323 10.453 1.00 97.12 97 VAL A CA 1
ATOM 739 C C . VAL A 1 97 ? -4.966 -2.248 11.635 1.00 97.12 97 VAL A C 1
ATOM 741 O O . VAL A 1 97 ? -4.455 -3.261 12.108 1.00 97.12 97 VAL A O 1
ATOM 744 N N . ILE A 1 98 ? -4.675 -1.036 12.100 1.00 96.81 98 ILE A N 1
ATOM 745 C CA . ILE A 1 98 ? -3.786 -0.773 13.235 1.00 96.81 98 ILE A CA 1
ATOM 746 C C . ILE A 1 98 ? -4.646 -0.559 14.478 1.00 96.81 98 ILE A C 1
ATOM 748 O O . ILE A 1 98 ? -5.329 0.455 14.615 1.00 96.81 98 ILE A O 1
ATOM 752 N N . LYS A 1 99 ? -4.594 -1.511 15.408 1.00 96.44 99 LYS A N 1
ATOM 753 C CA . LYS A 1 99 ? -5.319 -1.446 16.682 1.00 96.44 99 LYS A CA 1
ATOM 754 C C . LYS A 1 99 ? -4.507 -0.633 17.691 1.00 96.44 99 LYS A C 1
ATOM 756 O O . LYS A 1 99 ? -3.539 -1.138 18.253 1.00 96.44 99 LYS A O 1
ATOM 761 N N . LEU A 1 100 ? -4.885 0.627 17.914 1.00 94.19 100 LEU A N 1
ATOM 762 C CA . LEU A 1 100 ? -4.255 1.482 18.932 1.00 94.19 100 LEU A CA 1
ATOM 763 C C . LEU A 1 100 ? -4.787 1.186 20.338 1.00 94.19 100 LEU A C 1
ATOM 765 O O . LEU A 1 100 ? -4.073 1.318 21.329 1.00 94.19 100 LEU A O 1
ATOM 769 N N . SER A 1 101 ? -6.058 0.797 20.433 1.00 95.31 101 SER A N 1
ATOM 770 C CA . SER A 1 101 ? -6.702 0.376 21.678 1.00 95.31 101 SER A CA 1
ATOM 771 C C . SER A 1 101 ? -7.808 -0.641 21.381 1.00 95.31 101 SER A C 1
ATOM 773 O O . SER A 1 101 ? -8.070 -0.952 20.223 1.00 95.31 101 SER A O 1
ATOM 775 N N . ARG A 1 102 ? -8.511 -1.134 22.411 1.00 94.50 102 ARG A N 1
ATOM 776 C CA . ARG A 1 102 ? -9.664 -2.042 22.233 1.00 94.50 102 ARG A CA 1
ATOM 777 C C . ARG A 1 102 ? -10.835 -1.425 21.454 1.00 94.50 102 ARG A C 1
ATOM 779 O O . ARG A 1 102 ? -11.729 -2.159 21.062 1.00 94.50 102 ARG A O 1
ATOM 786 N N . GLN A 1 103 ? -10.864 -0.102 21.302 1.00 94.75 103 GLN A N 1
ATOM 787 C CA . GLN A 1 103 ? -11.975 0.637 20.691 1.00 94.75 103 GLN A CA 1
ATOM 788 C C . GLN A 1 103 ? -11.537 1.515 19.517 1.00 94.75 103 GLN A C 1
ATOM 790 O O . GLN A 1 103 ? -12.386 2.109 18.862 1.00 94.75 103 GLN A O 1
ATOM 795 N N . LEU A 1 104 ? -10.228 1.637 19.277 1.00 96.38 104 LEU A N 1
ATOM 796 C CA . LEU A 1 104 ? -9.690 2.543 18.271 1.00 96.38 104 LEU A CA 1
ATOM 797 C C . LEU A 1 104 ? -8.857 1.761 17.265 1.00 96.38 104 LEU A C 1
ATOM 799 O O . LEU A 1 104 ? -7.770 1.270 17.588 1.00 96.38 104 LEU A O 1
ATOM 803 N N . GLU A 1 105 ? -9.379 1.699 16.048 1.00 97.12 105 GLU A N 1
ATOM 804 C CA . GLU A 1 105 ? -8.736 1.104 14.886 1.00 97.12 105 GLU A CA 1
ATOM 805 C C . GLU A 1 105 ? -8.414 2.207 13.877 1.00 97.12 105 GLU A C 1
ATOM 807 O O . GLU A 1 105 ? -9.259 3.043 13.559 1.00 97.12 105 GLU A O 1
ATOM 812 N N . LEU A 1 106 ? -7.176 2.223 13.390 1.00 96.69 106 LEU A N 1
ATOM 813 C CA . LEU A 1 106 ? -6.744 3.092 12.304 1.00 96.69 106 LEU A CA 1
ATOM 814 C C . LEU A 1 106 ? -6.558 2.269 11.036 1.00 96.69 106 LEU A C 1
ATOM 816 O O . LEU A 1 106 ? -5.892 1.235 11.047 1.00 96.69 106 LEU A O 1
ATOM 820 N N . LEU A 1 107 ? -7.113 2.758 9.933 1.00 97.94 107 LEU A N 1
ATOM 821 C CA . LEU A 1 107 ? -6.945 2.151 8.619 1.00 97.94 107 LEU A CA 1
ATOM 822 C C . LEU A 1 107 ? -5.758 2.799 7.914 1.00 97.94 107 LEU A C 1
ATOM 824 O O . LEU A 1 107 ? -5.695 4.025 7.810 1.00 97.94 107 LEU A O 1
ATOM 828 N N . ARG A 1 108 ? -4.824 1.979 7.432 1.00 97.19 108 ARG A N 1
ATOM 829 C CA . ARG A 1 108 ? -3.641 2.418 6.686 1.00 97.19 108 ARG A CA 1
ATOM 830 C C . ARG A 1 108 ? -3.629 1.748 5.320 1.00 97.19 108 ARG A C 1
ATOM 832 O O . ARG A 1 108 ? -3.673 0.524 5.234 1.00 97.19 108 ARG A O 1
ATOM 839 N N . CYS A 1 109 ? -3.532 2.551 4.274 1.00 97.75 109 CYS A N 1
ATOM 840 C CA . CYS A 1 109 ? -3.429 2.154 2.878 1.00 97.75 109 CYS A CA 1
ATOM 841 C C . CYS A 1 109 ? -2.057 2.579 2.341 1.00 97.75 109 CYS A C 1
ATOM 843 O O . CYS A 1 109 ? -1.668 3.736 2.475 1.00 97.75 109 CYS A O 1
ATOM 845 N N . VAL A 1 110 ? -1.319 1.661 1.727 1.00 96.75 110 VAL A N 1
ATOM 846 C CA . VAL A 1 110 ? -0.053 1.946 1.046 1.00 96.75 110 VAL A CA 1
ATOM 847 C C . VAL A 1 110 ? -0.182 1.501 -0.402 1.00 96.75 110 VAL A C 1
ATOM 849 O O . VAL A 1 110 ? -0.537 0.358 -0.682 1.00 96.75 110 VAL A O 1
ATOM 852 N N . LEU A 1 111 ? 0.090 2.408 -1.328 1.00 96.38 111 LEU A N 1
ATOM 853 C CA . LEU A 1 111 ? 0.113 2.145 -2.761 1.00 96.38 111 LEU A CA 1
ATOM 854 C C . LEU A 1 111 ? 1.556 1.927 -3.185 1.00 96.38 111 LEU A C 1
ATOM 856 O O . LEU A 1 111 ? 2.401 2.784 -2.940 1.00 96.38 111 LEU A O 1
ATOM 860 N N . HIS A 1 112 ? 1.833 0.814 -3.843 1.00 95.31 112 HIS A N 1
ATOM 861 C CA . HIS A 1 112 ? 3.158 0.490 -4.348 1.00 95.31 112 HIS A CA 1
ATOM 862 C C . HIS A 1 112 ? 3.210 0.750 -5.848 1.00 95.31 112 HIS A C 1
ATOM 864 O O . HIS A 1 112 ? 2.311 0.332 -6.579 1.00 95.31 112 HIS A O 1
ATOM 870 N N . THR A 1 113 ? 4.273 1.408 -6.303 1.00 93.88 113 THR A N 1
ATOM 871 C CA . THR A 1 113 ? 4.592 1.550 -7.734 1.00 93.88 113 THR A CA 1
ATOM 872 C C . THR A 1 113 ? 5.646 0.543 -8.199 1.00 93.88 113 THR A C 1
ATOM 874 O O . THR A 1 113 ? 5.878 0.358 -9.391 1.00 93.88 113 THR A O 1
ATOM 877 N N . GLU A 1 114 ? 6.275 -0.154 -7.254 1.00 91.94 114 GLU A N 1
ATOM 878 C CA . GLU A 1 114 ? 7.326 -1.130 -7.512 1.00 91.94 114 GLU A CA 1
ATOM 879 C C . GLU A 1 114 ? 6.820 -2.571 -7.541 1.00 91.94 114 GLU A C 1
ATOM 881 O O . GLU A 1 114 ? 5.737 -2.911 -7.065 1.00 91.94 114 GLU A O 1
ATOM 886 N N . ILE A 1 115 ? 7.649 -3.464 -8.070 1.00 91.25 115 ILE A N 1
ATOM 887 C CA . ILE A 1 115 ? 7.379 -4.898 -8.065 1.00 91.25 115 ILE A CA 1
ATOM 888 C C . ILE A 1 115 ? 7.404 -5.437 -6.628 1.00 91.25 115 ILE A C 1
ATOM 890 O O . ILE A 1 115 ? 8.396 -5.306 -5.909 1.00 91.25 115 ILE A O 1
ATOM 894 N N . ILE A 1 116 ? 6.331 -6.130 -6.240 1.00 92.88 116 ILE A N 1
ATOM 895 C CA . ILE A 1 116 ? 6.285 -6.875 -4.980 1.00 92.88 116 ILE A CA 1
ATOM 896 C C . ILE A 1 116 ? 7.035 -8.195 -5.153 1.00 92.88 116 ILE A C 1
ATOM 898 O O . ILE A 1 116 ? 6.621 -9.060 -5.924 1.00 92.88 116 ILE A O 1
ATOM 902 N N . LEU A 1 117 ? 8.129 -8.358 -4.410 1.00 91.25 117 LEU A N 1
ATOM 903 C CA . LEU A 1 117 ? 8.964 -9.560 -4.453 1.00 91.25 117 LEU A CA 1
ATOM 904 C C . LEU A 1 117 ? 8.380 -10.686 -3.595 1.00 91.25 117 LEU A C 1
ATOM 906 O O . LEU A 1 117 ? 8.455 -11.857 -3.960 1.00 91.25 117 LEU A O 1
ATOM 910 N N . ARG A 1 118 ? 7.821 -10.331 -2.432 1.00 91.75 118 ARG A N 1
ATOM 911 C CA . ARG A 1 118 ? 7.230 -11.271 -1.468 1.00 91.75 118 ARG A CA 1
ATOM 912 C C . ARG A 1 118 ? 6.266 -10.568 -0.516 1.00 91.75 118 ARG A C 1
ATOM 914 O O . ARG A 1 118 ? 6.264 -9.341 -0.425 1.00 91.75 118 ARG A O 1
ATOM 921 N N . THR A 1 119 ? 5.499 -11.348 0.240 1.00 94.81 119 THR A N 1
ATOM 922 C CA . THR A 1 119 ? 4.753 -10.857 1.404 1.00 94.81 119 THR A CA 1
ATOM 923 C C . THR A 1 119 ? 5.420 -11.295 2.700 1.00 94.81 119 THR A C 1
ATOM 925 O O . THR A 1 119 ? 5.935 -12.408 2.803 1.00 94.81 119 THR A O 1
ATOM 928 N N . ASN A 1 120 ? 5.394 -10.428 3.713 1.00 95.06 120 ASN A N 1
ATOM 929 C CA . ASN A 1 120 ? 5.705 -10.841 5.081 1.00 95.06 120 ASN A CA 1
ATOM 930 C C . ASN A 1 120 ? 4.393 -11.035 5.846 1.00 95.06 120 ASN A C 1
ATOM 932 O O . ASN A 1 120 ? 3.589 -10.104 5.867 1.00 95.06 120 ASN A O 1
ATOM 936 N N . PRO A 1 121 ? 4.170 -12.186 6.499 1.00 95.56 121 PRO A N 1
ATOM 937 C CA . PRO A 1 121 ? 2.935 -12.438 7.226 1.00 95.56 121 PRO A CA 1
ATOM 938 C C . PRO A 1 121 ? 2.811 -11.471 8.405 1.00 95.56 121 PRO A C 1
ATOM 940 O O . PRO A 1 121 ? 3.656 -11.455 9.298 1.00 95.56 121 PRO A O 1
ATOM 943 N N . VAL A 1 122 ? 1.755 -10.664 8.399 1.00 95.75 122 VAL A N 1
ATOM 944 C CA . VAL A 1 122 ? 1.391 -9.775 9.506 1.00 95.75 122 VAL A CA 1
ATOM 945 C C . VAL A 1 122 ? -0.122 -9.880 9.668 1.00 95.75 122 VAL A C 1
ATOM 947 O O . VAL A 1 122 ? -0.831 -9.769 8.665 1.00 95.75 122 VAL A O 1
ATOM 950 N N . PRO A 1 123 ? -0.628 -10.129 10.887 1.00 94.62 123 PRO A N 1
ATOM 951 C CA . PRO A 1 123 ? -2.064 -10.175 11.126 1.00 94.62 123 PRO A CA 1
ATOM 952 C C . PRO A 1 123 ? -2.708 -8.836 10.761 1.00 94.62 123 PRO A C 1
ATOM 954 O O . PRO A 1 123 ? -2.076 -7.786 10.873 1.00 94.62 123 PRO A O 1
ATOM 957 N N . ASP A 1 124 ? -3.959 -8.886 10.310 1.00 95.31 124 ASP A N 1
ATOM 958 C CA . ASP A 1 124 ? -4.752 -7.706 9.944 1.00 95.31 124 ASP A CA 1
ATOM 959 C C . ASP A 1 124 ? -4.156 -6.854 8.798 1.00 95.31 124 ASP A C 1
ATOM 961 O O . ASP A 1 124 ? -4.574 -5.715 8.574 1.00 95.31 124 ASP A O 1
ATOM 965 N N . ALA A 1 125 ? -3.196 -7.409 8.049 1.00 96.81 125 ALA A N 1
ATOM 966 C CA . ALA A 1 125 ? -2.617 -6.813 6.853 1.00 96.81 125 ALA A CA 1
ATOM 967 C C . ALA A 1 125 ? -2.905 -7.665 5.614 1.00 96.81 125 ALA A C 1
ATOM 969 O O . ALA A 1 125 ? -2.807 -8.895 5.637 1.00 96.81 125 ALA A O 1
ATOM 970 N N . ILE A 1 126 ? -3.213 -6.997 4.508 1.00 97.06 126 ILE A N 1
ATOM 971 C CA . ILE A 1 126 ? -3.371 -7.619 3.196 1.00 97.06 126 ILE A CA 1
ATOM 972 C C . ILE A 1 126 ? -2.485 -6.909 2.180 1.00 97.06 126 ILE A C 1
ATOM 974 O O . ILE A 1 126 ? -2.407 -5.686 2.163 1.00 97.06 126 ILE A O 1
ATOM 978 N N . CYS A 1 127 ? -1.858 -7.693 1.310 1.00 96.81 127 CYS A N 1
ATOM 979 C CA . CYS A 1 127 ? -1.081 -7.226 0.174 1.00 96.81 127 CYS A CA 1
ATOM 980 C C . CYS A 1 127 ? -1.688 -7.865 -1.071 1.00 96.81 127 CYS A C 1
ATOM 982 O O . CYS A 1 127 ? -1.761 -9.096 -1.157 1.00 96.81 127 CYS A O 1
ATOM 984 N N . GLN A 1 128 ? -2.154 -7.046 -2.011 1.00 96.56 128 GLN A N 1
ATOM 985 C CA . GLN A 1 128 ? -2.692 -7.521 -3.283 1.00 96.56 128 GLN A CA 1
ATOM 986 C C . GLN A 1 128 ? -1.964 -6.855 -4.438 1.00 96.56 128 GLN A C 1
ATOM 988 O O . GLN A 1 128 ? -1.780 -5.639 -4.464 1.00 96.56 128 GLN A O 1
ATOM 993 N N . VAL A 1 129 ? -1.575 -7.674 -5.407 1.00 95.19 129 VAL A N 1
ATOM 994 C CA . VAL A 1 129 ? -0.829 -7.257 -6.591 1.00 95.19 129 VAL A CA 1
ATOM 995 C C . VAL A 1 129 ? -1.740 -7.327 -7.801 1.00 95.19 129 VAL A C 1
ATOM 997 O O . VAL A 1 129 ? -2.527 -8.264 -7.960 1.00 95.19 129 VAL A O 1
ATOM 1000 N N . LYS A 1 130 ? -1.615 -6.330 -8.670 1.00 94.50 130 LYS A N 1
ATOM 1001 C CA . LYS A 1 130 ? -2.284 -6.275 -9.964 1.00 94.50 130 LYS A CA 1
ATOM 1002 C C . LYS A 1 130 ? -1.735 -7.394 -10.851 1.00 94.50 130 LYS A C 1
ATOM 1004 O O . LYS A 1 130 ? -0.533 -7.421 -11.118 1.00 94.50 130 LYS A O 1
ATOM 1009 N N . SER A 1 131 ? -2.564 -8.317 -11.342 1.00 86.31 131 SER A N 1
ATOM 1010 C CA . SER A 1 131 ? -2.063 -9.488 -12.091 1.00 86.31 131 SER A CA 1
ATOM 1011 C C . SER A 1 131 ? -1.285 -9.119 -13.360 1.00 86.31 131 SER A C 1
ATOM 1013 O O . SER A 1 131 ? -0.359 -9.832 -13.744 1.00 86.31 131 SER A O 1
ATOM 1015 N N . THR A 1 132 ? -1.568 -7.963 -13.970 1.00 78.88 132 THR A N 1
ATOM 1016 C CA . THR A 1 132 ? -0.785 -7.442 -15.105 1.00 78.88 132 THR A CA 1
ATOM 1017 C C . THR A 1 132 ? 0.675 -7.148 -14.744 1.00 78.88 132 THR A C 1
ATOM 1019 O O . THR A 1 132 ? 1.534 -7.189 -15.620 1.00 78.88 132 THR A O 1
ATOM 1022 N N . ALA A 1 133 ? 0.983 -6.876 -13.472 1.00 63.16 133 ALA A N 1
ATOM 1023 C CA . ALA A 1 133 ? 2.348 -6.639 -13.008 1.00 63.16 133 ALA A CA 1
ATOM 1024 C C . ALA A 1 133 ? 3.158 -7.944 -12.909 1.00 63.16 133 ALA A C 1
ATOM 1026 O O . ALA A 1 133 ? 4.339 -7.958 -13.251 1.00 63.16 133 ALA A O 1
ATOM 1027 N N . HIS A 1 134 ? 2.526 -9.062 -12.528 1.00 61.06 134 HIS A N 1
ATOM 1028 C CA . HIS A 1 134 ? 3.200 -10.365 -12.454 1.00 61.06 134 HIS A CA 1
ATOM 1029 C C . HIS A 1 134 ? 3.661 -10.879 -13.820 1.00 61.06 134 HIS A C 1
ATOM 1031 O O . HIS A 1 134 ? 4.695 -11.544 -13.906 1.00 61.06 134 HIS A O 1
ATOM 1037 N N . LEU A 1 135 ? 2.936 -10.542 -14.891 1.00 59.84 135 LEU A N 1
ATOM 1038 C CA . LEU A 1 135 ? 3.319 -10.936 -16.247 1.00 59.84 135 LEU A CA 1
ATOM 1039 C C . LEU A 1 135 ? 4.671 -10.342 -16.662 1.00 59.84 135 LEU A C 1
ATOM 1041 O O . LEU A 1 135 ? 5.417 -11.003 -17.375 1.00 59.84 135 LEU A O 1
ATOM 1045 N N . ARG A 1 136 ? 5.056 -9.163 -16.151 1.00 60.12 136 ARG A N 1
ATOM 1046 C CA . ARG A 1 136 ? 6.370 -8.585 -16.475 1.00 60.12 136 ARG A CA 1
ATOM 1047 C C . ARG A 1 136 ? 7.550 -9.339 -15.865 1.00 60.12 136 ARG A C 1
ATOM 1049 O O . ARG A 1 136 ? 8.621 -9.300 -16.452 1.00 60.12 136 ARG A O 1
ATOM 1056 N N . LEU A 1 137 ? 7.370 -10.038 -14.740 1.00 59.41 137 LEU A N 1
ATOM 1057 C CA . LEU A 1 137 ? 8.445 -10.858 -14.157 1.00 59.41 137 LEU A CA 1
ATOM 1058 C C . LEU A 1 137 ? 8.565 -12.235 -14.797 1.00 59.41 137 LEU A C 1
ATOM 1060 O O . LEU A 1 137 ? 9.622 -12.850 -14.712 1.00 59.41 137 LEU A O 1
ATOM 1064 N N . ARG A 1 138 ? 7.469 -12.748 -15.360 1.00 59.16 138 ARG A N 1
ATOM 1065 C CA . ARG A 1 138 ? 7.427 -14.096 -15.931 1.00 59.16 138 ARG A CA 1
ATOM 1066 C C . ARG A 1 138 ? 7.547 -14.137 -17.440 1.00 59.16 138 ARG A C 1
ATOM 1068 O O . ARG A 1 138 ? 7.660 -15.242 -17.960 1.00 59.16 138 ARG A O 1
ATOM 1075 N N . SER A 1 139 ? 7.554 -12.999 -18.135 1.00 55.00 139 SER A N 1
ATOM 1076 C CA . SER A 1 139 ? 8.061 -12.993 -19.502 1.00 55.00 139 SER A CA 1
ATOM 1077 C C . SER A 1 139 ? 9.491 -13.529 -19.449 1.00 55.00 139 SER A C 1
ATOM 1079 O O . SER A 1 139 ? 10.328 -12.898 -18.797 1.00 55.00 139 SER A O 1
ATOM 1081 N N . PRO A 1 140 ? 9.769 -14.698 -20.057 1.00 59.44 140 PRO A N 1
ATOM 1082 C CA . PRO A 1 140 ? 11.130 -15.177 -20.156 1.00 59.44 140 PRO A CA 1
ATOM 1083 C C . PRO A 1 140 ? 11.917 -14.044 -20.791 1.00 59.44 140 PRO A C 1
ATOM 1085 O O . PRO A 1 140 ? 11.495 -13.497 -21.814 1.00 59.44 140 PRO A O 1
ATOM 1088 N N . LEU A 1 141 ? 13.003 -13.636 -20.133 1.00 65.31 141 LEU A N 1
ATOM 1089 C CA . LEU A 1 141 ? 13.964 -12.741 -20.752 1.00 65.31 141 LEU A CA 1
ATOM 1090 C C . LEU A 1 141 ? 14.213 -13.314 -22.156 1.00 65.31 141 LEU A C 1
ATOM 1092 O O . LEU A 1 141 ? 14.449 -14.528 -22.231 1.00 65.31 141 LEU A O 1
ATOM 1096 N N . PRO A 1 142 ? 14.056 -12.530 -23.243 1.00 72.62 142 PRO A N 1
ATOM 1097 C CA . PRO A 1 142 ? 14.311 -13.043 -24.581 1.00 72.62 142 PRO A CA 1
ATOM 1098 C C . PRO A 1 142 ? 15.652 -13.759 -24.522 1.00 72.62 142 PRO A C 1
ATOM 1100 O O . PRO A 1 142 ? 16.611 -13.196 -23.983 1.00 72.62 142 PRO A O 1
ATOM 1103 N N . SER A 1 143 ? 15.664 -15.032 -24.938 1.00 71.06 143 SER A N 1
ATOM 1104 C CA . SER A 1 143 ? 16.865 -15.858 -24.880 1.00 71.06 143 SER A CA 1
ATOM 1105 C C . SER A 1 143 ? 18.021 -15.014 -25.405 1.00 71.06 143 SER A C 1
ATOM 1107 O O . SER A 1 143 ? 17.844 -14.380 -26.454 1.00 71.06 143 SER A O 1
ATOM 1109 N N . PRO A 1 144 ? 19.144 -14.913 -24.667 1.00 75.81 144 PRO A N 1
ATOM 1110 C CA . PRO A 1 144 ? 20.265 -14.123 -25.142 1.00 75.81 144 PRO A CA 1
ATOM 1111 C C . PRO A 1 144 ? 20.564 -14.570 -26.578 1.00 75.81 144 PRO A C 1
ATOM 1113 O O . PRO A 1 144 ? 20.503 -15.777 -26.847 1.00 75.81 144 PRO A O 1
ATOM 1116 N N . PRO A 1 145 ? 20.798 -13.633 -27.516 1.00 81.50 145 PRO A N 1
ATOM 1117 C CA . PRO A 1 145 ? 21.157 -14.009 -28.874 1.00 81.50 145 PRO A CA 1
ATOM 1118 C C . PRO A 1 145 ? 22.325 -15.003 -28.811 1.00 81.50 145 PRO A C 1
ATOM 1120 O O . PRO A 1 145 ? 23.159 -14.882 -27.906 1.00 81.50 145 PRO A O 1
ATOM 1123 N N . PRO A 1 146 ? 22.373 -16.002 -29.714 1.00 80.38 146 PRO A N 1
ATOM 1124 C CA . PRO A 1 146 ? 23.448 -16.984 -29.723 1.00 80.38 146 PRO A CA 1
ATOM 1125 C C . PRO A 1 146 ? 24.782 -16.244 -29.667 1.00 80.38 146 PRO A C 1
ATOM 1127 O O . PRO A 1 146 ? 25.028 -15.350 -30.477 1.00 80.38 146 PRO A O 1
ATOM 1130 N N . SER A 1 147 ? 25.596 -16.565 -28.660 1.00 71.88 147 SER A N 1
ATOM 1131 C CA . SER A 1 147 ? 26.898 -15.940 -28.466 1.00 71.88 147 SER A CA 1
ATOM 1132 C C . SER A 1 147 ? 27.683 -16.033 -29.771 1.00 71.88 147 SER A C 1
ATOM 1134 O O . SER A 1 147 ? 27.972 -17.139 -30.233 1.00 71.88 147 SER A O 1
ATOM 1136 N N . SER A 1 148 ? 28.014 -14.889 -30.377 1.00 75.06 148 SER A N 1
ATOM 1137 C CA . SER A 1 148 ? 28.979 -14.854 -31.477 1.00 75.06 148 SER A CA 1
ATOM 1138 C C . SER A 1 148 ? 30.251 -15.594 -31.051 1.00 75.06 148 SER A C 1
ATOM 1140 O O . SER A 1 148 ? 30.626 -15.514 -29.874 1.00 75.06 148 SER A O 1
ATOM 1142 N N . PRO A 1 149 ? 30.912 -16.317 -31.974 1.00 78.88 149 PRO A N 1
ATOM 1143 C CA . PRO A 1 149 ? 32.124 -17.062 -31.664 1.00 78.88 149 PRO A CA 1
ATOM 1144 C C . PRO A 1 149 ? 33.133 -16.141 -30.979 1.00 78.88 149 PRO A C 1
ATOM 1146 O O . PRO A 1 149 ? 33.394 -15.031 -31.450 1.00 78.88 149 PRO A O 1
ATOM 1149 N N . SER A 1 150 ? 33.658 -16.587 -29.835 1.00 71.25 150 SER A N 1
ATOM 1150 C CA . SER A 1 150 ? 34.655 -15.831 -29.087 1.00 71.25 150 SER A CA 1
ATOM 1151 C C . SER A 1 150 ? 35.850 -15.518 -29.995 1.00 71.25 150 SER A C 1
ATOM 1153 O O . SER A 1 150 ? 36.354 -16.430 -30.657 1.00 71.25 150 SER A O 1
ATOM 1155 N N . PRO A 1 151 ? 36.316 -14.258 -30.054 1.00 79.25 151 PRO A N 1
ATOM 1156 C CA . PRO A 1 151 ? 37.556 -13.939 -30.746 1.00 79.25 151 PRO A CA 1
ATOM 1157 C C . PRO A 1 151 ? 38.728 -14.705 -30.105 1.00 79.25 151 PRO A C 1
ATOM 1159 O O . PRO A 1 151 ? 38.669 -15.023 -28.912 1.00 79.25 151 PRO A O 1
ATOM 1162 N N . PRO A 1 152 ? 39.788 -15.014 -30.875 1.00 76.00 152 PRO A N 1
ATOM 1163 C CA . PRO A 1 152 ? 40.967 -15.695 -30.355 1.00 76.00 152 PRO A CA 1
ATOM 1164 C C . PRO A 1 152 ? 41.546 -14.925 -29.164 1.00 76.00 152 PRO A C 1
ATOM 1166 O O . PRO A 1 152 ? 41.661 -13.698 -29.206 1.00 76.00 152 PRO A O 1
ATOM 1169 N N . SER A 1 153 ? 41.889 -15.655 -28.100 1.00 71.31 153 SER A N 1
ATOM 1170 C CA . SER A 1 153 ? 42.438 -15.084 -26.871 1.00 71.31 153 SER A CA 1
ATOM 1171 C C . SER A 1 153 ? 43.641 -14.182 -27.175 1.00 71.31 153 SER A C 1
ATOM 1173 O O . SER A 1 153 ? 44.581 -14.638 -27.834 1.00 71.31 153 SER A O 1
ATOM 1175 N N . PRO A 1 154 ? 43.654 -12.924 -26.700 1.00 73.62 154 PRO A N 1
ATOM 1176 C CA . PRO A 1 154 ? 44.831 -12.076 -26.804 1.00 73.62 154 PRO A CA 1
ATOM 1177 C C . PRO A 1 154 ? 45.992 -12.671 -25.996 1.00 73.62 154 PRO A C 1
ATOM 1179 O O . PRO A 1 154 ? 45.795 -13.301 -24.955 1.00 73.62 154 PRO A O 1
ATOM 1182 N N . LEU A 1 155 ? 47.209 -12.467 -26.505 1.00 77.19 155 LEU A N 1
ATOM 1183 C CA . LEU A 1 155 ? 48.467 -12.841 -25.857 1.00 77.19 155 LEU A CA 1
ATOM 1184 C C . LEU A 1 155 ? 48.535 -12.296 -24.416 1.00 77.19 155 LEU A C 1
ATOM 1186 O O . LEU A 1 155 ? 48.003 -11.215 -24.148 1.00 77.19 155 LEU A O 1
ATOM 1190 N N . PRO A 1 156 ? 49.203 -13.009 -23.490 1.00 69.06 156 PRO A N 1
ATOM 1191 C CA . PRO A 1 156 ? 49.350 -12.561 -22.111 1.00 69.06 156 PRO A CA 1
ATOM 1192 C C . PRO A 1 156 ? 50.054 -11.201 -22.070 1.00 69.06 156 PRO A C 1
ATOM 1194 O O . PRO A 1 156 ? 51.189 -11.058 -22.528 1.00 69.06 156 PRO A O 1
ATOM 1197 N N . LEU A 1 157 ? 49.362 -10.196 -21.530 1.00 74.06 157 LEU A N 1
ATOM 1198 C CA . LEU A 1 157 ? 49.957 -8.897 -21.242 1.00 74.06 157 LEU A CA 1
ATOM 1199 C C . LEU A 1 157 ? 51.033 -9.048 -20.153 1.00 74.06 157 LEU A C 1
ATOM 1201 O O . LEU A 1 157 ? 50.876 -9.871 -19.246 1.00 74.06 157 LEU A O 1
ATOM 1205 N N . PRO A 1 158 ? 52.117 -8.256 -20.221 1.00 81.00 158 PRO A N 1
ATOM 1206 C CA . PRO A 1 158 ? 53.131 -8.233 -19.178 1.00 81.00 158 PRO A CA 1
ATOM 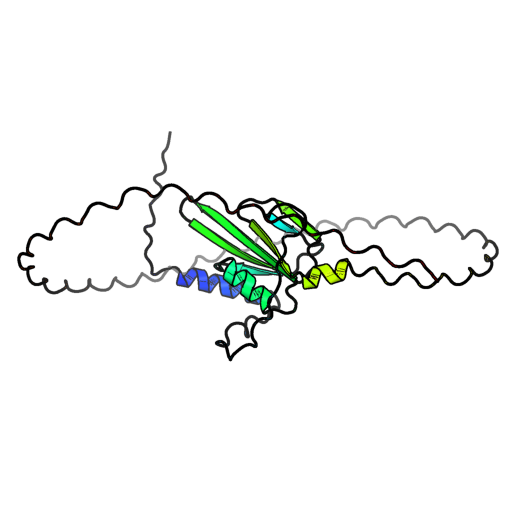1207 C C . PRO A 1 158 ? 52.507 -7.874 -17.818 1.00 81.00 158 PRO A C 1
ATOM 1209 O O . PRO A 1 158 ? 51.518 -7.135 -17.771 1.00 81.00 158 PRO A O 1
ATOM 1212 N N . PRO A 1 159 ? 53.072 -8.379 -16.706 1.00 79.00 159 PRO A N 1
ATOM 1213 C CA . PRO A 1 159 ? 52.573 -8.089 -15.370 1.00 79.00 159 PRO A CA 1
ATOM 1214 C C . PRO A 1 159 ? 52.559 -6.578 -15.133 1.00 79.00 159 PRO A C 1
ATOM 1216 O O . PRO A 1 159 ? 53.572 -5.897 -15.305 1.00 79.00 159 PRO A O 1
ATOM 1219 N N . ALA A 1 160 ? 51.390 -6.055 -14.760 1.00 80.69 160 ALA A N 1
ATOM 1220 C CA . ALA A 1 160 ? 51.239 -4.651 -14.420 1.00 80.69 160 ALA A CA 1
ATOM 1221 C C . ALA A 1 160 ? 52.144 -4.297 -13.224 1.00 80.69 160 ALA A C 1
ATOM 1223 O O . ALA A 1 160 ? 52.288 -5.110 -12.304 1.00 80.69 160 ALA A O 1
ATOM 1224 N N . PRO A 1 161 ? 52.750 -3.098 -13.212 1.00 80.56 161 PRO A N 1
ATOM 1225 C CA . PRO A 1 161 ? 53.506 -2.628 -12.062 1.00 80.56 161 PRO A CA 1
ATOM 1226 C C . PRO A 1 161 ? 52.617 -2.605 -10.813 1.00 80.56 161 PRO A C 1
ATOM 1228 O O . PRO A 1 161 ? 51.439 -2.245 -10.874 1.00 80.56 161 PRO A O 1
ATOM 1231 N N . LEU A 1 162 ? 53.197 -3.001 -9.678 1.00 83.50 162 LEU A N 1
ATOM 1232 C CA . LEU A 1 162 ? 52.540 -2.949 -8.374 1.00 83.50 162 LEU A CA 1
ATOM 1233 C C . LEU A 1 162 ? 52.047 -1.518 -8.101 1.00 83.50 162 LEU A C 1
ATOM 1235 O O . LEU A 1 162 ? 52.811 -0.569 -8.310 1.00 83.50 162 LEU A O 1
ATOM 1239 N N . PRO A 1 163 ? 50.800 -1.341 -7.630 1.00 85.81 163 PRO A N 1
ATOM 1240 C CA . PRO A 1 163 ? 50.329 -0.028 -7.230 1.00 85.81 163 PRO A CA 1
ATOM 1241 C C . PRO A 1 163 ? 51.202 0.506 -6.081 1.00 85.81 163 PRO A C 1
ATOM 1243 O O . PRO A 1 163 ? 51.640 -0.276 -5.229 1.00 85.81 163 PRO A O 1
ATOM 1246 N N . PRO A 1 164 ? 51.463 1.824 -6.037 1.00 87.50 164 PRO A N 1
ATOM 1247 C CA . PRO A 1 164 ? 52.160 2.426 -4.913 1.00 87.50 164 PRO A CA 1
ATOM 1248 C C . PRO A 1 164 ? 51.382 2.164 -3.612 1.00 87.50 164 PRO A C 1
ATOM 1250 O O . PRO A 1 164 ? 50.149 2.066 -3.640 1.00 87.50 164 PRO A O 1
ATOM 1253 N N . PRO A 1 165 ? 52.076 2.050 -2.466 1.00 88.56 165 PRO A N 1
ATOM 1254 C CA . PRO A 1 165 ? 51.412 1.892 -1.182 1.00 88.56 165 PRO A CA 1
ATOM 1255 C C . PRO A 1 165 ? 50.444 3.062 -0.941 1.00 88.56 165 PRO A C 1
ATOM 1257 O O . PRO A 1 165 ? 50.756 4.200 -1.311 1.00 88.56 165 PRO A O 1
ATOM 1260 N N . PRO A 1 166 ? 49.272 2.810 -0.330 1.00 86.06 166 PRO A N 1
ATOM 1261 C CA . PRO A 1 166 ? 48.330 3.870 -0.004 1.00 86.06 166 PRO A CA 1
ATOM 1262 C C . PRO A 1 166 ? 49.004 4.899 0.906 1.00 86.06 166 PRO A C 1
ATOM 1264 O O . PRO A 1 166 ? 49.700 4.540 1.859 1.00 86.06 166 PRO A O 1
ATOM 1267 N N . SER A 1 167 ? 48.805 6.185 0.612 1.00 88.94 167 SER A N 1
ATOM 1268 C CA . SER A 1 167 ? 49.259 7.258 1.494 1.00 88.94 167 SER A CA 1
ATOM 1269 C C . SER A 1 167 ? 48.629 7.098 2.884 1.00 88.94 167 SER A C 1
ATOM 1271 O O . SER A 1 167 ? 47.467 6.687 2.977 1.00 88.94 167 SER A O 1
ATOM 1273 N N . PRO A 1 168 ? 49.361 7.412 3.968 1.00 88.75 168 PRO A N 1
ATOM 1274 C CA . PRO A 1 168 ? 48.786 7.389 5.305 1.00 88.75 168 PRO A CA 1
ATOM 1275 C C . PRO A 1 168 ? 47.574 8.333 5.370 1.00 88.75 168 PRO A C 1
ATOM 1277 O O . PRO A 1 168 ? 47.584 9.387 4.723 1.00 88.75 168 PRO A O 1
ATOM 1280 N N . PRO A 1 169 ? 46.523 7.978 6.130 1.00 89.12 169 PRO A N 1
ATOM 1281 C CA . PRO A 1 169 ? 45.375 8.854 6.309 1.00 89.12 169 PRO A CA 1
ATOM 1282 C C . PRO A 1 169 ? 45.821 10.188 6.935 1.00 89.12 169 PRO A C 1
ATOM 1284 O O . PRO A 1 169 ? 46.729 10.194 7.774 1.00 89.12 169 PRO A O 1
ATOM 1287 N N . PRO A 1 170 ? 45.204 11.321 6.554 1.00 89.50 170 PRO A N 1
ATOM 1288 C CA . PRO A 1 170 ? 45.485 12.599 7.192 1.00 89.50 170 PRO A CA 1
ATOM 1289 C C . PRO A 1 170 ? 45.152 12.529 8.692 1.00 89.50 170 PRO A C 1
ATOM 1291 O O . PRO A 1 170 ? 44.234 11.798 9.084 1.00 89.50 170 PRO A O 1
ATOM 1294 N N . PRO A 1 171 ? 45.871 13.280 9.545 1.00 90.94 171 PRO A N 1
ATOM 1295 C CA . PRO A 1 171 ? 45.537 13.366 10.958 1.00 90.94 171 PRO A CA 1
ATOM 1296 C C . PRO A 1 171 ? 44.097 13.877 11.134 1.00 90.94 171 PRO A C 1
ATOM 1298 O O . PRO A 1 171 ? 43.636 14.700 10.334 1.00 90.94 171 PRO A O 1
ATOM 1301 N N . PRO A 1 172 ? 43.371 13.409 12.166 1.00 89.56 172 PRO A N 1
ATOM 1302 C CA . PRO A 1 172 ? 42.039 13.915 12.454 1.00 89.56 172 PRO A CA 1
ATOM 1303 C C . PRO A 1 172 ? 42.099 15.431 12.708 1.00 89.56 172 PRO A C 1
ATOM 1305 O O . PRO A 1 172 ? 43.056 15.909 13.326 1.00 89.56 172 PRO A O 1
ATOM 1308 N N . PRO A 1 173 ? 41.096 16.201 12.250 1.00 89.69 173 PRO A N 1
ATOM 1309 C CA . PRO A 1 173 ? 41.014 17.615 12.581 1.00 89.69 173 PRO A CA 1
ATOM 1310 C C . PRO A 1 173 ? 40.917 17.794 14.106 1.00 89.69 173 PRO A C 1
ATOM 1312 O O . PRO A 1 173 ? 40.344 16.937 14.790 1.00 89.69 173 PRO A O 1
ATOM 1315 N N . PRO A 1 174 ? 41.454 18.895 14.660 1.00 90.25 174 PRO A N 1
ATOM 1316 C CA . PRO A 1 174 ? 41.278 19.204 16.072 1.00 90.25 174 PRO A CA 1
ATOM 1317 C C . PRO A 1 174 ? 39.781 19.319 16.411 1.00 90.25 174 PRO A C 1
ATOM 1319 O O . PRO A 1 174 ? 38.989 19.741 15.560 1.00 90.25 174 PRO A O 1
ATOM 1322 N N . PRO A 1 175 ? 39.372 18.958 17.641 1.00 87.94 175 PRO A N 1
ATOM 1323 C CA . PRO A 1 175 ? 37.990 19.107 18.074 1.00 87.94 175 PRO A CA 1
ATOM 1324 C C . PRO A 1 175 ? 37.558 20.569 17.942 1.00 87.94 175 PRO A C 1
ATOM 1326 O O . PRO A 1 175 ? 38.272 21.482 18.361 1.00 87.94 175 PRO A O 1
ATOM 1329 N N . SER A 1 176 ? 36.386 20.797 17.347 1.00 90.25 176 SER A N 1
ATOM 1330 C CA . SER A 1 176 ? 35.796 22.132 17.298 1.00 90.25 176 SER A CA 1
ATOM 1331 C C . SER A 1 176 ? 35.541 22.641 18.723 1.00 90.25 176 SER A C 1
ATOM 1333 O O . SER A 1 176 ? 35.154 21.848 19.587 1.00 90.25 176 SER A O 1
ATOM 1335 N N . PRO A 1 177 ? 35.742 23.944 18.991 1.00 89.62 177 PRO A N 1
ATOM 1336 C CA . PRO A 1 177 ? 35.387 24.518 20.280 1.00 89.62 177 PRO A CA 1
ATOM 1337 C C . PRO A 1 177 ? 33.890 24.307 20.557 1.00 89.62 177 PRO A C 1
ATOM 1339 O O . PRO A 1 177 ? 33.090 24.283 19.613 1.00 89.62 177 PRO A O 1
ATOM 1342 N N . PRO A 1 178 ? 33.490 24.150 21.831 1.00 88.31 178 PRO A N 1
ATOM 1343 C CA . PRO A 1 178 ? 32.082 24.060 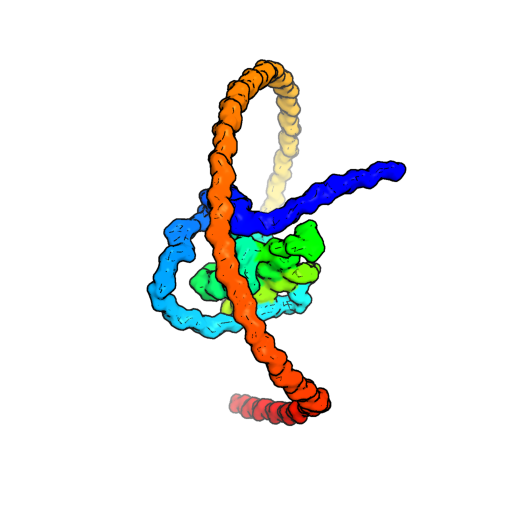22.182 1.00 88.31 178 PRO A CA 1
ATOM 1344 C C . PRO A 1 178 ? 31.346 25.315 21.685 1.00 88.31 178 PRO A C 1
ATOM 1346 O O . PRO A 1 178 ? 31.891 26.420 21.782 1.00 88.31 178 PRO A O 1
ATOM 1349 N N . PRO A 1 179 ? 30.124 25.175 21.142 1.00 87.00 179 PRO A N 1
ATOM 1350 C CA . PRO A 1 179 ? 29.326 26.330 20.761 1.00 87.00 179 PRO A CA 1
ATOM 1351 C C . PRO A 1 179 ? 29.058 27.208 21.996 1.00 87.00 179 PRO A C 1
ATOM 1353 O O . PRO A 1 179 ? 28.905 26.674 23.100 1.00 87.00 179 PRO A O 1
ATOM 1356 N N . PRO A 1 180 ? 28.989 28.542 21.839 1.00 86.88 180 PRO A N 1
ATOM 1357 C CA . PRO A 1 180 ? 28.586 29.421 22.928 1.00 86.88 180 PRO A CA 1
ATOM 1358 C C . PRO A 1 180 ? 27.202 29.010 23.439 1.00 86.88 180 PRO A C 1
ATOM 1360 O O . PRO A 1 180 ? 26.306 28.702 22.648 1.00 86.88 180 PRO A O 1
ATOM 1363 N N . SER A 1 181 ? 27.033 28.999 24.763 1.00 85.25 181 SER A N 1
ATOM 1364 C CA . SER A 1 181 ? 25.746 28.734 25.403 1.00 85.25 181 SER A CA 1
ATOM 1365 C C . SER A 1 181 ? 24.687 29.663 24.818 1.00 85.25 181 SER A C 1
ATOM 1367 O O . SER A 1 181 ? 24.841 30.884 24.849 1.00 85.25 181 SER A O 1
ATOM 1369 N N . SER A 1 182 ? 23.621 29.089 24.261 1.00 83.75 182 SER A N 1
ATOM 1370 C CA . SER A 1 182 ? 22.492 29.876 23.774 1.00 83.75 182 SER A CA 1
ATOM 1371 C C . SER A 1 182 ? 21.894 30.685 24.933 1.00 83.75 182 SER A C 1
ATOM 1373 O O . SER A 1 182 ? 21.806 30.155 26.047 1.00 83.75 182 SER A O 1
ATOM 1375 N N . PRO A 1 183 ? 21.494 31.950 24.710 1.00 87.00 183 PRO A N 1
ATOM 1376 C CA . PRO A 1 183 ? 20.777 32.712 25.722 1.00 87.00 183 PRO A CA 1
ATOM 1377 C C . PRO A 1 183 ? 19.490 31.970 26.123 1.00 87.00 183 PRO A C 1
ATOM 1379 O O . PRO A 1 183 ? 18.926 31.235 25.302 1.00 87.00 183 PRO A O 1
ATOM 1382 N N . PRO A 1 184 ? 19.027 32.127 27.375 1.00 86.38 184 PRO A N 1
ATOM 1383 C CA . PRO A 1 184 ? 17.755 31.559 27.796 1.00 86.38 184 PRO A CA 1
ATOM 1384 C C . PRO A 1 184 ? 16.633 32.069 26.875 1.00 86.38 184 PRO A C 1
ATOM 1386 O O . PRO A 1 184 ? 16.655 33.239 26.490 1.00 86.38 184 PRO A O 1
ATOM 1389 N N . PRO A 1 185 ? 15.668 31.212 26.498 1.00 83.75 185 PRO A N 1
ATOM 1390 C CA . PRO A 1 185 ? 14.517 31.648 25.722 1.00 83.75 185 PRO A CA 1
ATOM 1391 C C . PRO A 1 185 ? 13.738 32.715 26.498 1.00 83.75 185 PRO A C 1
ATOM 1393 O O . PRO A 1 185 ? 13.546 32.582 27.710 1.00 83.75 185 PRO A O 1
ATOM 1396 N N . ASP A 1 186 ? 13.278 33.750 25.794 1.00 85.44 186 ASP A N 1
ATOM 1397 C CA . ASP A 1 186 ? 12.350 34.729 26.355 1.00 85.44 186 ASP A CA 1
ATOM 1398 C C . ASP A 1 186 ? 11.108 34.023 26.925 1.00 85.44 186 ASP A C 1
ATOM 1400 O O . ASP A 1 186 ? 10.622 33.043 26.339 1.00 85.44 186 ASP A O 1
ATOM 1404 N N . PRO A 1 187 ? 10.571 34.495 28.064 1.00 83.25 187 PRO A N 1
ATOM 1405 C CA . PRO A 1 187 ? 9.321 33.976 28.585 1.00 83.25 187 PRO A CA 1
ATOM 1406 C C . PRO A 1 187 ? 8.215 34.172 27.536 1.00 83.25 187 PRO A C 1
ATOM 1408 O O . PRO A 1 187 ? 8.129 35.239 26.921 1.00 83.25 187 PRO A O 1
ATOM 1411 N N . PRO A 1 188 ? 7.354 33.164 27.313 1.00 82.81 188 PRO A N 1
ATOM 1412 C CA . PRO A 1 188 ? 6.253 33.310 26.378 1.00 82.81 188 PRO A CA 1
ATOM 1413 C C . PRO A 1 188 ? 5.356 34.481 26.815 1.00 82.81 188 PRO A C 1
ATOM 1415 O O . PRO A 1 188 ? 5.103 34.634 28.016 1.00 82.81 188 PRO A O 1
ATOM 1418 N N . PRO A 1 189 ? 4.856 35.302 25.872 1.00 82.75 189 PRO A N 1
ATOM 1419 C CA . PRO A 1 189 ? 3.871 36.327 26.187 1.00 82.75 189 PRO A CA 1
ATOM 1420 C C . PRO A 1 189 ? 2.684 35.674 26.899 1.00 82.75 189 PRO A C 1
ATOM 1422 O O . PRO A 1 189 ? 2.200 34.622 26.475 1.00 82.75 189 PRO A O 1
ATOM 1425 N N . GLY A 1 190 ? 2.255 36.277 28.012 1.00 75.75 190 GLY A N 1
ATOM 1426 C CA . GLY A 1 190 ? 1.163 35.757 28.828 1.00 75.75 190 GLY A CA 1
ATOM 1427 C C . GLY A 1 190 ? -0.062 35.475 27.963 1.00 75.75 190 GLY A C 1
ATOM 1428 O O . GLY A 1 190 ? -0.500 36.342 27.206 1.00 75.75 190 GLY A O 1
ATOM 1429 N N . SER A 1 191 ? -0.582 34.250 28.048 1.00 78.88 191 SER A N 1
ATOM 1430 C CA . SER A 1 191 ? -1.758 33.841 27.288 1.00 78.88 191 SER A CA 1
ATOM 1431 C C . SER A 1 191 ? -2.897 34.842 27.515 1.00 78.88 191 SER A C 1
ATOM 1433 O O . SER A 1 191 ? -3.182 35.168 28.671 1.00 78.88 191 SER A O 1
ATOM 1435 N N . PRO A 1 192 ? -3.563 35.330 26.453 1.00 80.75 192 PRO A N 1
ATOM 1436 C CA . PRO A 1 192 ? -4.740 36.169 26.615 1.00 80.75 192 PRO A CA 1
ATOM 1437 C C . PRO A 1 192 ? -5.783 35.416 27.444 1.00 80.75 192 PRO A C 1
ATOM 1439 O O . PRO A 1 192 ? -5.969 34.207 27.272 1.00 80.75 192 PRO A O 1
ATOM 1442 N N . ASN A 1 193 ? -6.445 36.128 28.360 1.00 82.19 193 ASN A N 1
ATOM 1443 C CA . ASN A 1 193 ? -7.534 35.554 29.142 1.00 82.19 193 ASN A CA 1
ATOM 1444 C C . ASN A 1 193 ? -8.558 34.916 28.189 1.00 82.19 193 ASN A C 1
ATOM 1446 O O . ASN A 1 193 ? -8.923 35.545 27.189 1.00 82.19 193 ASN A O 1
ATOM 1450 N N . PRO A 1 194 ? -9.012 33.680 28.463 1.00 82.50 194 PRO A N 1
ATOM 1451 C CA . PRO A 1 194 ? -10.012 33.042 27.629 1.00 82.50 194 PRO A CA 1
ATOM 1452 C C . PRO A 1 194 ? -11.276 33.915 27.587 1.00 82.50 194 PRO A C 1
ATOM 1454 O O . PRO A 1 194 ? -11.651 34.493 28.613 1.00 82.50 194 PRO A O 1
ATOM 1457 N N . PRO A 1 195 ? -11.941 34.027 26.424 1.00 83.25 195 PRO A N 1
ATOM 1458 C CA . PRO A 1 195 ? -13.218 34.716 26.341 1.00 83.25 195 PRO A CA 1
ATOM 1459 C C . PRO A 1 195 ? -14.217 34.055 27.295 1.00 83.25 195 PRO A C 1
ATOM 1461 O O . PRO A 1 195 ? -14.254 32.827 27.417 1.00 83.25 195 PRO A O 1
ATOM 1464 N N . SER A 1 196 ? -15.024 34.874 27.970 1.00 84.94 196 SER A N 1
ATOM 1465 C CA . SER A 1 196 ? -16.112 34.385 28.813 1.00 84.94 196 SER A CA 1
ATOM 1466 C C . SER A 1 196 ? -16.994 33.414 28.020 1.00 84.94 196 SER A C 1
ATOM 1468 O O . SER A 1 196 ? -17.290 33.681 26.850 1.00 84.94 196 SER A O 1
ATOM 1470 N N . PRO A 1 197 ? -17.415 32.286 28.620 1.00 85.88 197 PRO A N 1
ATOM 1471 C CA . PRO A 1 197 ? -18.283 31.341 27.937 1.00 85.88 197 PRO A CA 1
ATOM 1472 C C . PRO A 1 197 ? -19.590 32.034 27.519 1.00 85.88 197 PRO A C 1
ATOM 1474 O O . PRO A 1 197 ? -20.089 32.892 28.255 1.00 85.88 197 PRO A O 1
ATOM 1477 N N . PRO A 1 198 ? -20.161 31.674 26.357 1.00 84.88 198 PRO A N 1
ATOM 1478 C CA . PRO A 1 198 ? -21.466 32.178 25.962 1.00 84.88 198 PRO A CA 1
ATOM 1479 C C . PRO A 1 198 ? -22.530 31.768 26.995 1.00 84.88 198 PRO A C 1
ATOM 1481 O O . PRO A 1 198 ? -22.390 30.718 27.637 1.00 84.88 198 PRO A O 1
ATOM 1484 N N . PRO A 1 199 ? -23.599 32.567 27.162 1.00 86.75 199 PRO A N 1
ATOM 1485 C CA . PRO A 1 199 ? -24.710 32.195 28.024 1.00 86.75 199 PRO A CA 1
ATOM 1486 C C . PRO A 1 199 ? -25.312 30.854 27.570 1.00 86.75 199 PRO A C 1
ATOM 1488 O O . PRO A 1 199 ? -25.320 30.555 26.370 1.00 86.75 199 PRO A O 1
ATOM 1491 N N . PRO A 1 200 ? -25.803 30.025 28.506 1.00 85.56 200 PRO A N 1
ATOM 1492 C CA . PRO A 1 200 ? -26.429 28.758 28.162 1.00 85.56 200 PRO A CA 1
ATOM 1493 C C . PRO A 1 200 ? -27.642 28.990 27.244 1.00 85.56 200 PRO A C 1
ATOM 1495 O O . PRO A 1 200 ? -28.369 29.970 27.430 1.00 85.56 200 PRO A O 1
ATOM 1498 N N . PRO A 1 201 ? -27.882 28.103 26.261 1.00 80.12 201 PRO A N 1
ATOM 1499 C CA . PRO A 1 201 ? -29.077 28.177 25.434 1.00 80.12 20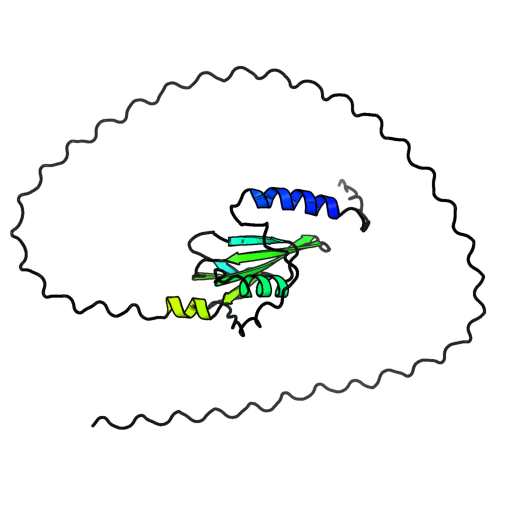1 PRO A CA 1
ATOM 1500 C C . PRO A 1 201 ? -30.330 28.040 26.305 1.00 80.12 201 PRO A C 1
ATOM 1502 O O . PRO A 1 201 ? -30.347 27.277 27.274 1.00 80.12 201 PRO A O 1
ATOM 1505 N N . SER A 1 202 ? -31.380 28.779 25.949 1.00 81.94 202 SER A N 1
ATOM 1506 C CA . SER A 1 202 ? -32.685 28.663 26.597 1.00 81.94 202 SER A CA 1
ATOM 1507 C C . SER A 1 202 ? -33.191 27.215 26.530 1.00 81.94 202 SER A C 1
ATOM 1509 O O . SER A 1 202 ? -32.972 26.541 25.517 1.00 81.94 202 SER A O 1
ATOM 1511 N N . PRO A 1 203 ? -33.860 26.718 27.585 1.00 80.50 203 PRO A N 1
ATOM 1512 C CA . PRO A 1 203 ? -34.439 25.384 27.563 1.00 80.50 203 PRO A CA 1
ATOM 1513 C C . PRO A 1 203 ? -35.455 25.272 26.414 1.00 80.50 203 PRO A C 1
ATOM 1515 O O . PRO A 1 203 ? -36.187 26.232 26.152 1.00 80.50 203 PRO A O 1
ATOM 1518 N N . PRO A 1 204 ? -35.510 24.124 25.716 1.00 80.00 204 PRO A N 1
ATOM 1519 C CA . PRO A 1 204 ? -36.516 23.902 24.690 1.00 80.00 204 PRO A CA 1
ATOM 1520 C C . PRO A 1 204 ? -37.927 23.947 25.304 1.00 80.00 204 PRO A C 1
ATOM 1522 O O . PRO A 1 204 ? -38.096 23.582 26.472 1.00 80.00 204 PRO A O 1
ATOM 1525 N N . PRO A 1 205 ? -38.946 24.372 24.537 1.00 76.44 205 PRO A N 1
ATOM 1526 C CA . PRO A 1 205 ? -40.333 24.314 24.978 1.00 76.44 205 PRO A CA 1
ATOM 1527 C C . PRO A 1 205 ? -40.710 22.872 25.337 1.00 76.44 205 PRO A C 1
ATOM 1529 O O . PRO A 1 205 ? -40.375 21.934 24.611 1.00 76.44 205 PRO A O 1
ATOM 1532 N N . SER A 1 206 ? -41.388 22.705 26.475 1.00 71.75 206 SER A N 1
ATOM 1533 C CA . SER A 1 206 ? -41.859 21.409 26.962 1.00 71.75 206 SER A CA 1
ATOM 1534 C C . SER A 1 206 ? -42.656 20.690 25.877 1.00 71.75 206 SER A C 1
ATOM 1536 O O . SER A 1 206 ? -43.628 21.231 25.349 1.00 71.75 206 SER A O 1
ATOM 1538 N N . ALA A 1 207 ? -42.230 19.473 25.540 1.00 66.38 207 ALA A N 1
ATOM 1539 C CA . ALA A 1 207 ? -4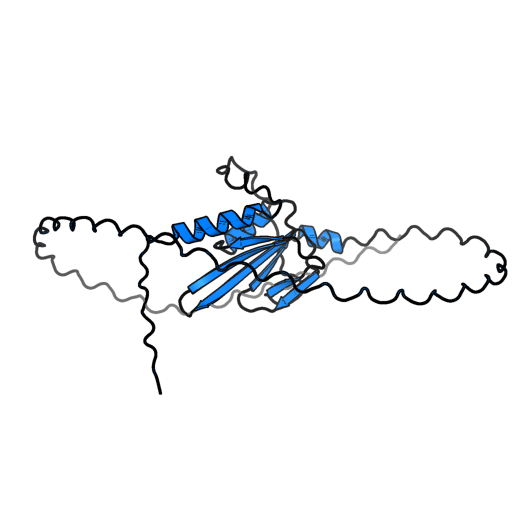2.927 18.639 24.575 1.00 66.38 207 ALA A CA 1
ATOM 1540 C C . ALA A 1 207 ? -44.362 18.335 25.061 1.00 66.38 207 ALA A C 1
ATOM 1542 O O . ALA A 1 207 ? -44.562 18.118 26.260 1.00 66.38 207 ALA A O 1
ATOM 1543 N N . PRO A 1 208 ? -45.357 18.307 24.157 1.00 61.25 208 PRO A N 1
ATOM 1544 C CA . PRO A 1 208 ? -46.714 17.895 24.492 1.00 61.25 208 PRO A CA 1
ATOM 1545 C C . PRO A 1 208 ? -46.738 16.435 24.965 1.00 61.25 208 PRO A C 1
ATOM 1547 O O . PRO A 1 208 ? -46.063 15.572 24.401 1.00 61.25 208 PRO A O 1
ATOM 1550 N N . SER A 1 209 ? -47.511 16.175 26.021 1.00 60.34 209 SER A N 1
ATOM 1551 C CA . SER A 1 209 ? -47.666 14.857 26.638 1.00 60.34 209 SER A CA 1
ATOM 1552 C C . SER A 1 209 ? -48.102 13.794 25.617 1.00 60.34 209 SER A C 1
ATOM 1554 O O . SER A 1 209 ? -49.042 14.044 24.858 1.00 60.34 209 SER A O 1
ATOM 1556 N N . PRO A 1 210 ? -47.476 12.603 25.597 1.00 54.12 210 PRO A N 1
ATOM 1557 C CA . PRO A 1 210 ? -47.891 11.526 24.709 1.00 54.12 210 PRO A CA 1
ATOM 1558 C C . PRO A 1 210 ? -49.276 11.001 25.110 1.00 54.12 210 PRO A C 1
ATOM 1560 O O . PRO A 1 210 ? -49.546 10.728 26.281 1.00 54.12 210 PRO A O 1
ATOM 1563 N N . HIS A 1 211 ? -50.151 10.859 24.115 1.00 55.47 211 HIS A N 1
ATOM 1564 C CA . HIS A 1 211 ? -51.409 10.130 24.242 1.00 55.47 211 HIS A CA 1
ATOM 1565 C C . HIS A 1 211 ? -51.141 8.636 24.521 1.00 55.47 211 HIS A C 1
ATOM 1567 O O . HIS A 1 211 ? -50.135 8.104 24.050 1.00 55.47 211 HIS A O 1
ATOM 1573 N N . PRO A 1 212 ? -52.028 7.946 25.262 1.00 60.34 212 PRO A N 1
ATOM 1574 C CA . PRO A 1 212 ? -51.894 6.522 25.551 1.00 60.34 212 PRO A CA 1
ATOM 1575 C C . PRO A 1 212 ? -51.997 5.696 24.262 1.00 60.34 212 PRO A C 1
ATOM 1577 O O . PRO A 1 212 ? -53.063 5.567 23.660 1.00 60.34 212 PRO A O 1
ATOM 1580 N N . GLU A 1 213 ? -50.858 5.156 23.836 1.00 50.06 213 GLU A N 1
ATOM 1581 C CA . GLU A 1 213 ? -50.739 4.236 22.711 1.00 50.06 213 GLU A CA 1
ATOM 1582 C C . GLU A 1 213 ? -51.335 2.874 23.103 1.00 50.06 213 GLU A C 1
ATOM 1584 O O . GLU A 1 213 ? -51.065 2.335 24.179 1.00 50.06 213 GLU A O 1
ATOM 1589 N N . SER A 1 214 ? -52.212 2.347 22.245 1.00 58.12 214 SER A N 1
ATOM 1590 C CA . SER A 1 214 ? -52.846 1.039 22.427 1.00 58.12 214 SER A CA 1
ATOM 1591 C C . SER A 1 214 ? -51.799 -0.082 22.478 1.00 58.12 214 SER A C 1
ATOM 1593 O O . SER A 1 214 ? -50.812 -0.018 21.746 1.00 58.12 214 SER A O 1
ATOM 1595 N N . PRO A 1 215 ? -52.008 -1.132 23.293 1.00 58.09 215 PRO A N 1
ATOM 1596 C CA . PRO A 1 215 ? -51.059 -2.230 23.423 1.00 58.09 215 PRO A CA 1
ATOM 1597 C C . PRO A 1 215 ? -50.845 -2.920 22.072 1.00 58.09 215 PRO A C 1
ATOM 1599 O O . PRO A 1 215 ? -51.767 -3.494 21.488 1.00 58.09 215 PRO A O 1
ATOM 1602 N N . ALA A 1 216 ? -49.609 -2.845 21.579 1.00 58.06 216 ALA A N 1
ATOM 1603 C CA . ALA A 1 216 ? -49.180 -3.520 20.368 1.00 58.06 216 ALA A CA 1
ATOM 1604 C C . ALA A 1 216 ? -49.375 -5.037 20.506 1.00 58.06 216 ALA A C 1
ATOM 1606 O O . ALA A 1 216 ? -48.972 -5.653 21.495 1.00 58.06 216 ALA A O 1
ATOM 1607 N N . SER A 1 217 ? -50.002 -5.625 19.487 1.00 68.69 217 SER A N 1
ATOM 1608 C CA . SER A 1 217 ? -50.163 -7.071 19.338 1.00 68.69 217 SER A CA 1
ATOM 1609 C C . SER A 1 217 ? -48.811 -7.793 19.458 1.00 68.69 217 SER A C 1
ATOM 1611 O O . SER A 1 217 ? -47.820 -7.318 18.893 1.00 68.69 217 SER A O 1
ATOM 1613 N N . PRO A 1 218 ? -48.742 -8.941 20.157 1.00 69.25 218 PRO A N 1
ATOM 1614 C CA . PRO A 1 218 ? -47.511 -9.707 20.285 1.00 69.25 218 PRO A CA 1
ATOM 1615 C C . PRO A 1 218 ? -47.031 -10.163 18.904 1.00 69.25 218 PRO A C 1
ATOM 1617 O O . PRO A 1 218 ? -47.788 -10.736 18.121 1.00 69.25 218 PRO A O 1
ATOM 1620 N N . SER A 1 219 ? -45.762 -9.891 18.603 1.00 67.56 219 SER A N 1
ATOM 1621 C CA . SER A 1 219 ? -45.133 -10.363 17.370 1.00 67.56 219 SER A CA 1
ATOM 1622 C C . SER A 1 219 ? -45.131 -11.898 17.324 1.00 67.56 219 SER A C 1
ATOM 1624 O O . SER A 1 219 ? -44.899 -12.531 18.359 1.00 67.56 219 SER A O 1
ATOM 1626 N N . PRO A 1 220 ? -45.379 -12.512 16.153 1.00 76.62 220 PRO A N 1
ATOM 1627 C CA . PRO A 1 220 ? -45.328 -13.960 16.009 1.00 76.62 220 PRO A CA 1
ATOM 1628 C C . PRO A 1 220 ? -43.916 -14.489 16.320 1.00 76.62 220 PRO A C 1
ATOM 1630 O O . PRO A 1 220 ? -42.928 -13.782 16.093 1.00 76.62 220 PRO A O 1
ATOM 1633 N N . PRO A 1 221 ? -43.799 -15.724 16.838 1.00 77.81 221 PRO A N 1
ATOM 1634 C CA . PRO A 1 221 ? -42.507 -16.332 17.116 1.00 77.81 221 PRO A CA 1
ATOM 1635 C C . PRO A 1 221 ? -41.678 -16.474 15.829 1.00 77.81 221 PRO A C 1
ATOM 1637 O O . PRO A 1 221 ? -42.243 -16.664 14.746 1.00 77.81 221 PRO A O 1
ATOM 1640 N N . PRO A 1 222 ? -40.338 -16.404 15.927 1.00 68.88 222 PRO A N 1
ATOM 1641 C CA . PRO A 1 222 ? -39.472 -16.647 14.784 1.00 68.88 222 PRO A CA 1
ATOM 1642 C C . PRO A 1 222 ? -39.694 -18.070 14.243 1.00 68.88 222 PRO A C 1
ATOM 1644 O O . PRO A 1 222 ? -39.953 -18.990 15.026 1.00 68.88 222 PRO A O 1
ATOM 1647 N N . PRO A 1 223 ? -39.588 -18.276 12.918 1.00 75.38 223 PRO A N 1
ATOM 1648 C CA . PRO A 1 223 ? -39.728 -19.599 12.331 1.00 75.38 223 PRO A CA 1
ATOM 1649 C C . PRO A 1 223 ? -38.659 -20.560 12.883 1.00 75.38 223 PRO A C 1
ATOM 1651 O O . PRO A 1 223 ? -37.553 -20.127 13.229 1.00 75.38 223 PRO A O 1
ATOM 1654 N N . PRO A 1 224 ? -38.965 -21.867 12.966 1.00 77.56 224 PRO A N 1
ATOM 1655 C CA . PRO A 1 224 ? -38.003 -22.873 13.390 1.00 77.56 224 PRO A CA 1
ATOM 1656 C C . PRO A 1 224 ? -36.774 -22.849 12.476 1.00 77.56 224 PRO A C 1
ATOM 1658 O O . PRO A 1 224 ? -36.881 -22.711 11.256 1.00 77.56 224 PRO A O 1
ATOM 1661 N N . TRP A 1 225 ? -35.599 -22.965 13.094 1.00 63.69 225 TRP A N 1
ATOM 1662 C CA . TRP A 1 225 ? -34.305 -22.968 12.421 1.00 63.69 225 TRP A CA 1
ATOM 1663 C C . TRP A 1 225 ? -34.306 -23.965 11.260 1.00 63.69 225 TRP A C 1
ATOM 1665 O O . TRP A 1 225 ? -34.498 -25.164 11.460 1.00 63.69 225 TRP A O 1
ATOM 1675 N N . SER A 1 226 ? -34.082 -23.467 10.044 1.00 72.44 226 SER A N 1
ATOM 1676 C CA . SER A 1 226 ? -33.856 -24.335 8.892 1.00 72.44 226 SER A CA 1
ATOM 1677 C C . SER A 1 226 ? -32.467 -24.972 9.019 1.00 72.44 226 SER A C 1
ATOM 1679 O O . SER A 1 226 ? -31.502 -24.254 9.300 1.00 72.44 226 SER A O 1
ATOM 1681 N N . PRO A 1 227 ? -32.337 -26.299 8.850 1.00 75.56 227 PRO A N 1
ATOM 1682 C CA . PRO A 1 227 ? -31.040 -26.957 8.875 1.00 75.56 227 PRO A CA 1
ATOM 1683 C C . PRO A 1 227 ? -30.142 -26.418 7.748 1.00 75.56 227 PRO A C 1
ATOM 1685 O O . PRO A 1 227 ? -30.645 -26.036 6.687 1.00 75.56 227 PRO A O 1
ATOM 1688 N N . PRO A 1 228 ? -28.815 -26.372 7.957 1.00 70.25 228 PRO A N 1
ATOM 1689 C CA . PRO A 1 228 ? -27.876 -25.924 6.938 1.00 70.25 228 PRO A CA 1
ATOM 1690 C C . PRO A 1 228 ? -28.018 -26.780 5.675 1.00 70.25 228 PRO A C 1
ATOM 1692 O O . PRO A 1 228 ? -28.034 -28.010 5.744 1.00 70.25 228 PRO A O 1
ATOM 1695 N N . HIS A 1 229 ? -28.126 -26.119 4.522 1.00 74.31 229 HIS A N 1
ATOM 1696 C CA . HIS A 1 229 ? -28.167 -26.794 3.230 1.00 74.31 229 HIS A CA 1
ATOM 1697 C C . HIS A 1 229 ? -26.904 -27.652 3.041 1.00 74.31 229 HIS A C 1
ATOM 1699 O O . HIS A 1 229 ? -25.807 -27.196 3.383 1.00 74.31 229 HIS A O 1
ATOM 1705 N N . PRO A 1 230 ? -27.027 -28.873 2.490 1.00 81.81 230 PRO A N 1
ATOM 1706 C CA . PRO A 1 230 ? -25.864 -29.673 2.146 1.00 81.81 230 PRO A CA 1
ATOM 1707 C C . PRO A 1 230 ? -24.993 -28.919 1.128 1.00 81.81 230 PRO A C 1
ATOM 1709 O O . PRO A 1 230 ? -25.526 -28.183 0.289 1.00 81.81 230 PRO A O 1
ATOM 1712 N N . PRO A 1 231 ? -23.659 -29.082 1.186 1.00 75.88 231 PRO A N 1
ATOM 1713 C CA . PRO A 1 231 ? -22.776 -28.493 0.193 1.00 75.88 231 PRO A CA 1
ATOM 1714 C C . PRO A 1 231 ? -23.157 -28.997 -1.209 1.00 75.88 231 PRO A C 1
ATOM 1716 O O . PRO A 1 231 ? -23.578 -30.151 -1.351 1.00 75.88 231 PRO A O 1
ATOM 1719 N N . PRO A 1 232 ? -23.017 -28.159 -2.250 1.00 81.69 232 PRO A N 1
ATOM 1720 C CA . PRO A 1 232 ? -23.268 -28.591 -3.616 1.00 81.69 232 PRO A CA 1
ATOM 1721 C C . PRO A 1 232 ? -22.342 -29.764 -3.980 1.00 81.69 232 PRO A C 1
ATOM 1723 O O . PRO A 1 232 ? -21.207 -29.824 -3.492 1.00 81.69 232 PRO A O 1
ATOM 1726 N N . PRO A 1 233 ? -22.800 -30.699 -4.833 1.00 83.25 233 PRO A N 1
ATOM 1727 C CA . PRO A 1 233 ? -21.964 -31.793 -5.304 1.00 83.25 233 PRO A CA 1
ATOM 1728 C C . PRO A 1 233 ? -20.710 -31.235 -5.985 1.00 83.25 233 PRO A C 1
ATOM 1730 O O . PRO A 1 233 ? -20.783 -30.291 -6.773 1.00 83.25 233 PRO A O 1
ATOM 1733 N N . LEU A 1 234 ? -19.554 -31.817 -5.660 1.00 79.38 234 LEU A N 1
ATOM 1734 C CA . LEU A 1 234 ? -18.285 -31.499 -6.308 1.00 79.38 234 LEU A CA 1
ATOM 1735 C C . LEU A 1 234 ? -18.428 -31.720 -7.818 1.00 79.38 234 LEU A C 1
ATOM 1737 O O . LEU A 1 234 ? -18.822 -32.804 -8.251 1.00 79.38 234 LEU A O 1
ATOM 1741 N N . SER A 1 235 ? -18.111 -30.698 -8.612 1.00 86.56 235 SER A N 1
ATOM 1742 C CA . SER A 1 235 ? -18.083 -30.820 -10.068 1.00 86.56 235 SER A CA 1
ATOM 1743 C C . SER A 1 235 ? -17.134 -31.950 -10.491 1.00 86.56 235 SER A C 1
ATOM 1745 O O . SER A 1 235 ? -16.062 -32.093 -9.892 1.00 86.56 235 SER A O 1
ATOM 1747 N N . PRO A 1 236 ? -17.487 -32.745 -11.518 1.00 87.00 236 PRO A N 1
ATOM 1748 C CA . PRO A 1 236 ? -16.605 -33.786 -12.028 1.00 87.00 236 PRO A CA 1
ATOM 1749 C C . PRO A 1 236 ? -15.289 -33.181 -12.552 1.00 87.00 236 PRO A C 1
ATOM 1751 O O . PRO A 1 236 ? -15.284 -32.042 -13.030 1.00 87.00 236 PRO A O 1
ATOM 1754 N N . PRO A 1 237 ? -14.169 -33.922 -12.473 1.00 84.06 237 PRO A N 1
ATOM 1755 C CA . PRO A 1 237 ? -12.891 -33.470 -13.009 1.00 84.06 237 PRO A CA 1
ATOM 1756 C C . PRO A 1 237 ? -12.998 -33.229 -14.519 1.00 84.06 237 PRO A C 1
ATOM 1758 O O . PRO A 1 237 ? -13.600 -34.023 -15.243 1.00 84.06 237 PRO A O 1
ATOM 1761 N N . SER A 1 238 ? -12.399 -32.137 -14.996 1.00 87.31 238 SER A N 1
ATOM 1762 C CA . SER A 1 238 ? -12.308 -31.854 -16.430 1.00 87.31 238 SER A CA 1
ATOM 1763 C C . SER A 1 238 ? -11.584 -32.993 -17.162 1.00 87.31 238 SER A C 1
ATOM 1765 O O . SER A 1 238 ? -10.607 -33.527 -16.627 1.00 87.31 238 SER A O 1
ATOM 1767 N N . PRO A 1 239 ? -12.016 -33.359 -18.384 1.00 89.19 239 PRO A N 1
ATOM 1768 C CA . PRO A 1 239 ? -11.311 -34.350 -19.186 1.00 89.19 239 PRO A CA 1
ATOM 1769 C C . PRO A 1 239 ? -9.876 -33.884 -19.492 1.00 89.19 239 PRO A C 1
ATOM 1771 O O . PRO A 1 239 ? -9.632 -32.675 -19.597 1.00 89.19 239 PRO A O 1
ATOM 1774 N N . PRO A 1 240 ? -8.917 -34.816 -19.639 1.00 89.00 240 PRO A N 1
ATOM 1775 C CA . PRO A 1 240 ? -7.557 -34.472 -20.028 1.00 89.00 240 PRO A CA 1
ATOM 1776 C C . PRO A 1 240 ? -7.545 -33.801 -21.413 1.00 89.00 240 PRO A C 1
ATOM 1778 O O . PRO A 1 240 ? -8.380 -34.126 -22.263 1.00 89.00 240 PRO A O 1
ATOM 1781 N N . PRO A 1 241 ? -6.610 -32.869 -21.664 1.00 88.50 241 PRO A N 1
ATOM 1782 C CA . PRO A 1 241 ? -6.450 -32.276 -22.985 1.00 88.50 241 PRO A CA 1
ATOM 1783 C C . PRO A 1 241 ? -6.092 -33.352 -24.028 1.00 88.50 241 PRO A C 1
ATOM 1785 O O . PRO A 1 241 ? -5.424 -34.334 -23.687 1.00 88.50 241 PRO A O 1
ATOM 1788 N N . PRO A 1 242 ? -6.508 -33.181 -25.297 1.00 89.38 242 PRO A N 1
ATOM 1789 C CA . PRO A 1 242 ? -6.143 -34.099 -26.370 1.00 89.38 242 PRO A CA 1
ATOM 1790 C C . PRO A 1 242 ? -4.622 -34.143 -26.553 1.00 89.38 242 PRO A C 1
ATOM 1792 O O . PRO A 1 242 ? -3.937 -33.124 -26.433 1.00 89.38 242 PRO A O 1
ATOM 1795 N N . SER A 1 243 ? -4.090 -35.331 -26.847 1.00 89.50 243 SER A N 1
ATOM 1796 C CA . SER A 1 243 ? -2.670 -35.505 -27.153 1.00 89.50 243 SER A CA 1
ATOM 1797 C C . SER A 1 243 ? -2.283 -34.701 -28.402 1.00 89.50 243 SER A C 1
ATOM 1799 O O . SER A 1 243 ? -3.069 -34.640 -29.351 1.00 89.50 243 SER A O 1
ATOM 1801 N N . PRO A 1 244 ? -1.086 -34.088 -28.429 1.00 86.38 244 PRO A N 1
ATOM 1802 C CA . PRO A 1 244 ? -0.599 -33.412 -29.623 1.00 86.38 244 PRO A CA 1
ATOM 1803 C C . PRO A 1 244 ? -0.432 -34.413 -30.782 1.00 86.38 244 PRO A C 1
ATOM 1805 O O . PRO A 1 244 ? -0.120 -35.583 -30.536 1.00 86.38 244 PRO A O 1
ATOM 1808 N N . PRO A 1 245 ? -0.630 -33.975 -32.039 1.00 84.94 245 PRO A N 1
ATOM 1809 C CA . PRO A 1 245 ? -0.382 -34.816 -33.204 1.00 84.94 245 PRO A CA 1
ATOM 1810 C C . PRO A 1 245 ? 1.107 -35.199 -33.300 1.00 84.94 245 PRO A C 1
ATOM 1812 O O . PRO A 1 245 ? 1.964 -34.448 -32.821 1.00 84.94 245 PRO A O 1
ATOM 1815 N N . PRO A 1 246 ? 1.434 -36.353 -33.911 1.00 79.19 246 PRO A N 1
ATOM 1816 C CA . PRO A 1 246 ? 2.818 -36.737 -34.158 1.00 79.19 246 PRO A CA 1
ATOM 1817 C C . PRO A 1 246 ? 3.507 -35.726 -35.094 1.00 79.19 246 PRO A C 1
ATOM 1819 O O . PRO A 1 246 ? 2.841 -35.148 -35.957 1.00 79.19 246 PRO A O 1
ATOM 1822 N N . PRO A 1 247 ? 4.823 -35.497 -34.933 1.00 78.94 247 PRO A N 1
ATOM 1823 C CA . PRO A 1 247 ? 5.585 -34.650 -35.844 1.00 78.94 247 PRO A CA 1
ATOM 1824 C C . PRO A 1 247 ? 5.640 -35.271 -37.249 1.00 78.94 247 PRO A C 1
ATOM 1826 O O . PRO A 1 247 ? 5.792 -36.489 -37.375 1.00 78.94 247 PRO A O 1
ATOM 1829 N N . SER A 1 248 ? 5.503 -34.420 -38.270 1.00 76.19 248 SER A N 1
ATOM 1830 C CA . SER A 1 248 ? 5.645 -34.760 -39.695 1.00 76.19 248 SER A CA 1
ATOM 1831 C C . SER A 1 248 ? 7.096 -34.927 -40.128 1.00 76.19 248 SER A C 1
ATOM 1833 O O . SER A 1 248 ? 7.959 -34.210 -39.569 1.00 76.19 248 SER A O 1
#